Protein AF-A0A2N6D7H4-F1 (afdb_monomer)

pLDDT: mean 83.48, std 13.8, range [38.16, 96.31]

Foldseek 3Di:
DDDPDFLVCLLVVVDDDAPLNLLVVLLVVLLVVVVVVPPDDQDPQQFLDPPDDSSLSLSLLLSQLLVQLLLCLLQVHDLVVSLVLLVPASHDPVSSVQSNDPVNSVVSCVVCVRVSSNSNSNVLVVLVVCVVVVNDPVCVQVVQLVSNQVSCCVSVVCSVVRPSNSSSHDGNDHDPCVVVPVSVVSVD

Sequence (188 aa):
MEWEFSADQVNDGEYDISLTDFTKKLYSKTTELTAMSLDLGVVETNSIDDTLDPLEDYRVQFFICYYNFLLCLATGRTIRQFKSHTKKLPIDKTLKSKFMDKKYLIELEQNSRDTVMIFMAVIKSFVSYLIESGSSTSRLPQMLLMQQLNSFSSIIPSVMKNENARNMLMHIDFEKGFLSGRLGRMFR

Nearest PDB structures (foldseek):
  7zgi-assembly1_A  TM=2.740E-01  e=3.759E+00  Chlamydomonas reinhardtii
  5t5n-assembly1_A  TM=1.872E-01  e=3.582E+00  Gallus gallus
  3zh9-assembly1_B  TM=2.428E-01  e=8.941E+00  Bacillus subtilis subsp. subtilis str. 168

Radius of gyration: 16.48 Å; Cα contacts (8 Å, |Δi|>4): 176; chains: 1; bounding box: 40×35×41 Å

Mean predicted aligned error: 6.66 Å

Solvent-accessible surface area (backbone atoms only — not comparable to full-atom values): 10807 Å² total; per-residue (Å²): 113,92,65,102,65,55,34,62,41,37,66,74,62,77,41,89,62,51,66,40,56,52,46,49,56,50,45,60,54,45,49,58,64,45,65,80,68,62,89,61,87,73,71,91,50,62,74,78,48,90,87,49,55,58,67,57,39,51,48,52,54,50,43,48,55,52,52,37,48,42,47,28,63,46,41,69,48,50,71,67,57,48,41,62,52,56,72,72,45,79,56,42,69,68,59,48,50,52,71,62,38,67,67,55,49,54,53,47,52,65,59,35,45,66,57,28,46,32,50,36,26,35,52,48,53,52,51,49,53,43,49,75,73,65,50,53,80,88,51,44,57,61,52,44,42,52,49,52,49,58,22,44,30,78,79,40,72,56,37,87,79,34,62,70,50,46,70,59,54,68,73,76,64,71,47,83,58,28,66,73,37,66,56,44,59,74,77,106

Structure (mmCIF, N/CA/C/O backbone):
data_AF-A0A2N6D7H4-F1
#
_entry.id   AF-A0A2N6D7H4-F1
#
loop_
_atom_site.group_PDB
_atom_site.id
_atom_site.type_symbol
_atom_site.label_atom_id
_atom_site.label_alt_id
_atom_site.label_comp_id
_atom_site.label_asym_id
_atom_site.label_entity_id
_atom_site.label_seq_id
_atom_site.pdbx_PDB_ins_code
_atom_site.Cartn_x
_atom_site.Cartn_y
_atom_site.Cartn_z
_atom_site.occupancy
_atom_site.B_iso_or_equiv
_atom_site.auth_seq_id
_atom_site.auth_comp_id
_atom_site.auth_asym_id
_atom_site.auth_atom_id
_atom_site.pdbx_PDB_model_num
ATOM 1 N N . MET A 1 1 ? -1.628 -14.720 1.759 1.00 61.91 1 MET A N 1
ATOM 2 C CA . MET A 1 1 ? -0.475 -14.060 2.414 1.00 61.91 1 MET A CA 1
ATOM 3 C C . MET A 1 1 ? -0.705 -14.167 3.911 1.00 61.91 1 MET A C 1
ATOM 5 O O . MET A 1 1 ? -1.651 -13.555 4.381 1.00 61.91 1 MET A O 1
ATOM 9 N N . GLU A 1 2 ? 0.070 -14.979 4.632 1.00 73.19 2 GLU A N 1
ATOM 10 C CA . GLU A 1 2 ? -0.191 -15.233 6.059 1.00 73.19 2 GLU A CA 1
ATOM 11 C C . GLU A 1 2 ? 0.420 -14.136 6.934 1.00 73.19 2 GLU A C 1
ATOM 13 O O . GLU A 1 2 ? 1.572 -13.741 6.737 1.00 73.19 2 GLU A O 1
ATOM 18 N N . TRP A 1 3 ? -0.371 -13.605 7.860 1.00 86.88 3 TRP A N 1
ATOM 19 C CA . TRP A 1 3 ? 0.051 -12.641 8.871 1.00 86.88 3 TRP A CA 1
ATOM 20 C C . TRP A 1 3 ? 0.155 -13.351 10.220 1.00 86.88 3 TRP A C 1
ATOM 22 O O . TRP A 1 3 ? -0.598 -14.277 10.491 1.00 86.88 3 TRP A O 1
ATOM 32 N N . GLU A 1 4 ? 1.080 -12.906 11.069 1.00 89.69 4 GLU A N 1
ATOM 33 C CA . GLU A 1 4 ? 1.282 -13.464 12.420 1.00 89.69 4 GLU A CA 1
ATOM 34 C C . GLU A 1 4 ? 0.153 -13.085 13.395 1.00 89.69 4 GLU A C 1
ATOM 36 O O . GLU A 1 4 ? 0.136 -13.541 14.534 1.00 89.69 4 GLU A O 1
ATOM 41 N N . PHE A 1 5 ? -0.755 -12.213 12.960 1.00 90.75 5 PHE A N 1
ATOM 42 C CA . PHE A 1 5 ? -1.841 -11.648 13.743 1.00 90.75 5 PHE A CA 1
ATOM 43 C C . PHE A 1 5 ? -3.045 -11.366 12.838 1.00 90.75 5 PHE A C 1
ATOM 45 O O . PHE A 1 5 ? -2.902 -11.212 11.620 1.00 90.75 5 PHE A O 1
ATOM 52 N N . SER A 1 6 ? -4.232 -11.285 13.433 1.00 93.06 6 SER A N 1
ATOM 53 C CA . SER A 1 6 ? -5.479 -10.968 12.733 1.00 93.06 6 SER A CA 1
ATOM 54 C C . SER A 1 6 ? -5.848 -9.484 12.841 1.00 93.06 6 SER A C 1
ATOM 56 O O . SER A 1 6 ? -5.297 -8.730 13.643 1.00 93.06 6 SER A O 1
ATOM 58 N N . ALA A 1 7 ? -6.819 -9.050 12.033 1.00 92.00 7 ALA A N 1
ATOM 59 C CA . ALA A 1 7 ? -7.385 -7.707 12.147 1.00 92.00 7 ALA A CA 1
ATOM 60 C C . ALA A 1 7 ? -8.088 -7.478 13.498 1.00 92.00 7 ALA A C 1
ATOM 62 O O . ALA A 1 7 ? -8.065 -6.360 14.006 1.00 92.00 7 ALA A O 1
ATOM 63 N N . ASP A 1 8 ? -8.688 -8.522 14.077 1.00 91.50 8 ASP A N 1
ATOM 64 C CA . ASP A 1 8 ? -9.400 -8.444 15.357 1.00 91.50 8 ASP A CA 1
ATOM 65 C C . ASP A 1 8 ? -8.421 -8.200 16.507 1.00 91.50 8 ASP A C 1
ATOM 67 O O . ASP A 1 8 ? -8.617 -7.267 17.275 1.00 91.50 8 ASP A O 1
ATOM 71 N N . GLN A 1 9 ? -7.279 -8.898 16.521 1.00 91.31 9 GLN A N 1
ATOM 72 C CA . GLN A 1 9 ? -6.221 -8.668 17.513 1.00 91.31 9 GLN A CA 1
ATOM 73 C C . GLN A 1 9 ? -5.685 -7.228 17.487 1.00 91.31 9 GLN A C 1
ATOM 75 O O . GLN A 1 9 ? -5.346 -6.670 18.527 1.00 91.31 9 GLN A O 1
ATOM 80 N N . VAL A 1 10 ? -5.634 -6.594 16.309 1.00 90.81 10 VAL A N 1
ATOM 81 C CA . VAL A 1 10 ? -5.271 -5.170 16.190 1.00 90.81 10 VAL A CA 1
ATOM 82 C C . VAL A 1 10 ? -6.397 -4.263 16.693 1.00 90.81 10 VAL A C 1
ATOM 84 O O . VAL A 1 10 ? -6.134 -3.267 17.362 1.00 90.81 10 VAL A O 1
ATOM 87 N N . ASN A 1 11 ? -7.657 -4.581 16.380 1.00 87.69 11 ASN A N 1
ATOM 88 C CA . ASN A 1 11 ? -8.814 -3.788 16.809 1.00 87.69 11 ASN A CA 1
ATOM 89 C C . ASN A 1 11 ? -9.032 -3.820 18.325 1.00 87.69 11 ASN A C 1
ATOM 91 O O . ASN A 1 11 ? -9.414 -2.795 18.888 1.00 87.69 11 ASN A O 1
ATOM 95 N N . ASP A 1 12 ? -8.788 -4.968 18.952 1.00 87.44 12 ASP A N 1
ATOM 96 C CA . ASP A 1 12 ? -8.954 -5.192 20.391 1.00 87.44 12 ASP A CA 1
ATOM 97 C C . ASP A 1 12 ? -7.755 -4.668 21.201 1.00 87.44 12 ASP A C 1
ATOM 99 O O . ASP A 1 12 ? -7.773 -4.672 22.431 1.00 87.44 12 ASP A O 1
ATOM 103 N N . GLY A 1 13 ? -6.709 -4.187 20.517 1.00 84.38 13 GLY A N 1
ATOM 104 C CA . GLY A 1 13 ? -5.485 -3.682 21.136 1.00 84.38 13 GLY A CA 1
ATOM 105 C C . GLY A 1 13 ? -4.554 -4.777 21.666 1.00 84.38 13 GLY A C 1
ATOM 106 O O . GLY A 1 13 ? -3.583 -4.462 22.349 1.00 84.38 13 GLY A O 1
ATOM 107 N N . GLU A 1 14 ? -4.813 -6.051 21.349 1.00 89.31 14 GLU A N 1
ATOM 108 C CA . GLU A 1 14 ? -3.929 -7.174 21.691 1.00 89.31 14 GLU A CA 1
ATOM 109 C C . GLU A 1 14 ? -2.607 -7.123 20.913 1.00 89.31 14 GLU A C 1
ATOM 111 O O . GLU A 1 14 ? -1.574 -7.584 21.403 1.00 89.31 14 GLU A O 1
ATOM 116 N N . TYR A 1 15 ? -2.635 -6.559 19.702 1.00 88.19 15 TYR A N 1
ATOM 117 C CA . TYR A 1 15 ? -1.459 -6.361 18.864 1.00 88.19 15 TYR A CA 1
ATOM 118 C C . TYR A 1 15 ? -1.335 -4.904 18.417 1.00 88.19 15 TYR A C 1
ATOM 120 O O . TYR A 1 15 ? -2.099 -4.428 17.576 1.00 88.19 15 TYR A O 1
ATOM 128 N N . ASP A 1 16 ? -0.332 -4.205 18.949 1.00 87.12 16 ASP A N 1
ATOM 129 C CA . ASP A 1 16 ? 0.001 -2.849 18.516 1.00 87.12 16 ASP A CA 1
ATOM 130 C C . ASP A 1 16 ? 0.891 -2.890 17.266 1.00 87.12 16 ASP A C 1
ATOM 132 O O . ASP A 1 16 ? 1.977 -3.478 17.261 1.00 87.12 16 ASP A O 1
ATOM 136 N N . ILE A 1 17 ? 0.418 -2.274 16.184 1.00 91.25 17 ILE A N 1
ATOM 137 C CA . ILE A 1 17 ? 1.162 -2.151 14.935 1.00 91.25 17 ILE A CA 1
ATOM 138 C C . ILE A 1 17 ? 0.985 -0.759 14.342 1.00 91.25 17 ILE A C 1
ATOM 140 O O . ILE A 1 17 ? -0.118 -0.315 14.015 1.00 91.25 17 ILE A O 1
ATOM 144 N N . SER A 1 18 ? 2.108 -0.074 14.135 1.00 92.31 18 SER A N 1
ATOM 145 C CA . SER A 1 18 ? 2.104 1.229 13.485 1.00 92.31 18 SER A CA 1
ATOM 146 C C . SER A 1 18 ? 1.891 1.104 11.971 1.00 92.31 18 SER A C 1
ATOM 148 O O . SER A 1 18 ? 2.213 0.086 11.349 1.00 92.31 18 SER A O 1
ATOM 150 N N . LEU A 1 19 ? 1.430 2.186 11.328 1.00 93.12 19 LEU A N 1
ATOM 151 C CA . LEU A 1 19 ? 1.362 2.249 9.861 1.00 93.12 19 LEU A CA 1
ATOM 152 C C . LEU A 1 19 ? 2.731 1.985 9.210 1.00 93.12 19 LEU A C 1
ATOM 154 O O . LEU A 1 19 ? 2.804 1.376 8.142 1.00 93.12 19 LEU A O 1
ATOM 158 N N . THR A 1 20 ? 3.817 2.399 9.865 1.00 94.50 20 THR A N 1
ATOM 159 C CA . THR A 1 20 ? 5.183 2.193 9.375 1.00 94.50 20 THR A CA 1
ATOM 160 C C . THR A 1 20 ? 5.580 0.725 9.432 1.00 94.50 20 THR A C 1
ATOM 162 O O . THR A 1 20 ? 6.098 0.205 8.446 1.00 94.50 20 THR A O 1
ATOM 165 N N . ASP A 1 21 ? 5.289 0.032 10.531 1.00 94.00 21 ASP A N 1
ATOM 166 C CA . ASP A 1 21 ? 5.609 -1.393 10.668 1.00 94.00 21 ASP A CA 1
ATOM 167 C C . ASP A 1 21 ? 4.766 -2.245 9.724 1.00 94.00 21 ASP A C 1
ATOM 169 O O . ASP A 1 21 ? 5.292 -3.143 9.066 1.00 94.00 21 ASP A O 1
ATOM 173 N N . PHE A 1 22 ? 3.483 -1.904 9.569 1.00 94.81 22 PHE A N 1
ATOM 174 C CA . PHE A 1 22 ? 2.629 -2.504 8.549 1.00 94.81 22 PHE A CA 1
ATOM 175 C C . PHE A 1 22 ? 3.217 -2.315 7.144 1.00 94.81 22 PHE A C 1
ATOM 177 O O . PHE A 1 22 ? 3.337 -3.280 6.393 1.00 94.81 22 PHE A O 1
ATOM 184 N N . THR A 1 23 ? 3.638 -1.093 6.801 1.00 95.44 23 THR A N 1
ATOM 185 C CA . THR A 1 23 ? 4.217 -0.762 5.487 1.00 95.44 23 THR A CA 1
ATOM 186 C C . THR A 1 23 ? 5.507 -1.547 5.226 1.00 95.44 23 THR A C 1
ATOM 188 O O . THR A 1 23 ? 5.668 -2.105 4.142 1.00 95.44 23 THR A O 1
ATOM 191 N N . LYS A 1 24 ? 6.387 -1.680 6.228 1.00 94.62 24 LYS A N 1
ATOM 192 C CA . LYS A 1 24 ? 7.609 -2.501 6.147 1.00 94.62 24 LYS A CA 1
ATOM 193 C C . LYS A 1 24 ? 7.310 -3.985 5.964 1.00 94.62 24 LYS A C 1
ATOM 195 O O . LYS A 1 24 ? 7.862 -4.610 5.058 1.00 94.62 24 LYS A O 1
ATOM 200 N N . LYS A 1 25 ? 6.419 -4.549 6.791 1.00 93.62 25 LYS A N 1
ATOM 201 C CA . LYS A 1 25 ? 5.999 -5.958 6.678 1.00 93.62 25 LYS A CA 1
ATOM 202 C C . LYS A 1 25 ? 5.366 -6.229 5.312 1.00 93.62 25 LYS A C 1
ATOM 204 O O . LYS A 1 25 ? 5.646 -7.256 4.697 1.00 93.62 25 LYS A O 1
ATOM 209 N N . LEU A 1 26 ? 4.557 -5.298 4.810 1.00 94.50 26 LEU A N 1
ATOM 210 C CA . LEU A 1 26 ? 3.950 -5.394 3.488 1.00 94.50 26 LEU A CA 1
ATOM 211 C C . LEU A 1 26 ? 5.008 -5.376 2.377 1.00 94.50 26 LEU A C 1
ATOM 213 O O . LEU A 1 26 ? 4.932 -6.211 1.477 1.00 94.50 26 LEU A O 1
ATOM 217 N N . TYR A 1 27 ? 6.002 -4.483 2.460 1.00 93.88 27 TYR A N 1
ATOM 218 C CA . TYR A 1 27 ? 7.089 -4.419 1.482 1.00 93.88 27 TYR A CA 1
ATOM 219 C C . TYR A 1 27 ? 7.872 -5.730 1.419 1.00 93.88 27 TYR A C 1
ATOM 221 O O . TYR A 1 27 ? 7.995 -6.315 0.343 1.00 93.88 27 TYR A O 1
ATOM 229 N N . SER A 1 28 ? 8.297 -6.248 2.576 1.00 90.12 28 SER A N 1
ATOM 230 C CA . SER A 1 28 ? 9.004 -7.534 2.679 1.00 90.12 28 SER A CA 1
ATOM 231 C C . SER A 1 28 ? 8.238 -8.682 2.020 1.00 90.12 28 SER A C 1
ATOM 233 O O . SER A 1 28 ? 8.824 -9.541 1.376 1.00 90.12 28 SER A O 1
ATOM 235 N N . LYS A 1 29 ? 6.909 -8.702 2.146 1.00 85.31 29 LYS A N 1
ATOM 236 C CA . LYS A 1 29 ? 6.080 -9.734 1.511 1.00 85.31 29 LYS A CA 1
ATOM 237 C C . LYS A 1 29 ? 5.927 -9.508 0.003 1.00 85.31 29 LYS A C 1
ATOM 239 O O . LYS A 1 29 ? 5.798 -10.460 -0.761 1.00 85.31 29 LYS A O 1
ATOM 244 N N . THR A 1 30 ? 5.930 -8.258 -0.465 1.00 87.00 30 THR A N 1
ATOM 245 C CA . THR A 1 30 ? 5.894 -7.968 -1.910 1.00 87.00 30 THR A CA 1
ATOM 246 C C . THR A 1 30 ? 7.204 -8.267 -2.625 1.00 87.00 30 THR A C 1
ATOM 248 O O . THR A 1 30 ? 7.171 -8.671 -3.790 1.00 87.00 30 THR A O 1
ATOM 251 N N . THR A 1 31 ? 8.347 -8.110 -1.958 1.00 84.81 31 THR A N 1
ATOM 252 C CA . THR A 1 31 ? 9.647 -8.471 -2.535 1.00 84.81 31 THR A CA 1
ATOM 253 C C . THR A 1 31 ? 9.744 -9.981 -2.759 1.00 84.81 31 THR A C 1
ATOM 255 O O . THR A 1 31 ? 10.209 -10.402 -3.813 1.00 84.81 31 THR A O 1
ATOM 258 N N . GLU A 1 32 ? 9.189 -10.801 -1.861 1.00 80.06 32 GLU A N 1
ATOM 259 C CA . GLU A 1 32 ? 9.062 -12.257 -2.051 1.00 80.06 32 GLU A CA 1
ATOM 260 C C . GLU A 1 32 ? 8.193 -12.620 -3.270 1.00 80.06 32 GLU A C 1
ATOM 262 O O . GLU A 1 32 ? 8.593 -13.429 -4.108 1.00 80.06 32 GLU A O 1
ATOM 267 N N . LEU A 1 33 ? 7.029 -11.975 -3.428 1.00 74.06 33 LEU A N 1
ATOM 268 C CA . LEU A 1 33 ? 6.117 -12.217 -4.560 1.00 74.06 33 LEU A CA 1
ATOM 269 C C . LEU A 1 33 ? 6.729 -11.837 -5.916 1.00 74.06 33 LEU A C 1
ATOM 271 O O . LEU A 1 33 ? 6.446 -12.457 -6.944 1.00 74.06 33 LEU A O 1
ATOM 275 N N . THR A 1 34 ? 7.548 -10.790 -5.929 1.00 75.88 34 THR A N 1
ATOM 276 C CA . THR A 1 34 ? 8.206 -10.301 -7.145 1.00 75.88 34 THR A CA 1
ATOM 277 C C . THR A 1 34 ? 9.492 -11.061 -7.450 1.00 75.88 34 THR A C 1
ATOM 2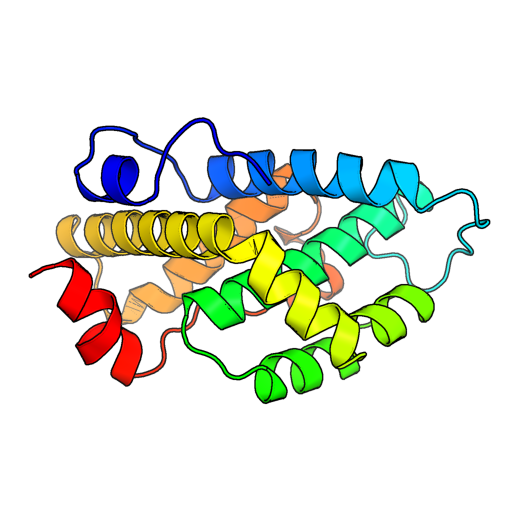79 O O . THR A 1 34 ? 9.796 -11.243 -8.626 1.00 75.88 34 THR A O 1
ATOM 282 N N . ALA A 1 3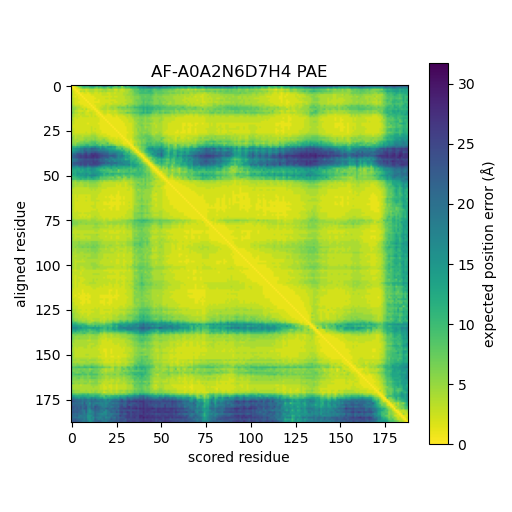5 ? 10.190 -11.597 -6.442 1.00 67.69 35 ALA A N 1
ATOM 283 C CA . ALA A 1 35 ? 11.388 -12.419 -6.624 1.00 67.69 35 ALA A CA 1
ATOM 284 C C . ALA A 1 35 ? 11.134 -13.668 -7.486 1.00 67.69 35 ALA A C 1
ATOM 286 O O . ALA A 1 35 ? 11.983 -14.027 -8.291 1.00 67.69 35 ALA A O 1
ATOM 287 N N . MET A 1 36 ? 9.949 -14.280 -7.386 1.00 56.31 36 MET A N 1
ATOM 288 C CA . MET A 1 36 ? 9.559 -15.427 -8.224 1.00 56.31 36 MET A CA 1
ATOM 289 C C . MET A 1 36 ? 9.140 -15.045 -9.654 1.00 56.31 36 MET A C 1
ATOM 291 O O . MET A 1 36 ? 8.978 -15.916 -10.502 1.00 56.31 36 MET A O 1
ATOM 295 N N . SER A 1 37 ? 8.909 -13.756 -9.921 1.00 55.25 37 SER A N 1
ATOM 296 C CA . SER A 1 37 ? 8.336 -13.265 -11.184 1.00 55.25 37 SER A CA 1
ATOM 297 C C . SER A 1 37 ? 9.375 -12.649 -12.133 1.00 55.25 37 SER A C 1
ATOM 299 O O . SER A 1 37 ? 9.027 -12.282 -13.255 1.00 55.25 37 SER A O 1
ATOM 301 N N . LEU A 1 38 ? 10.622 -12.484 -11.682 1.00 58.62 38 LEU A N 1
ATOM 302 C CA . LEU A 1 38 ? 11.655 -11.669 -12.328 1.00 58.62 38 LEU A CA 1
ATOM 303 C C . LEU A 1 38 ? 12.801 -12.527 -12.894 1.00 58.62 38 LEU A C 1
ATOM 305 O O . LEU A 1 38 ? 13.956 -12.334 -12.547 1.00 58.62 38 LEU A O 1
ATOM 309 N N . ASP A 1 39 ? 12.467 -13.437 -13.815 1.00 50.56 39 ASP A N 1
ATOM 310 C CA . ASP A 1 39 ? 13.420 -14.019 -14.788 1.00 50.56 39 ASP A CA 1
ATOM 311 C C . ASP A 1 39 ? 13.464 -13.211 -16.107 1.00 50.56 39 ASP A C 1
ATOM 313 O O . ASP A 1 39 ? 14.156 -13.556 -17.065 1.00 50.56 39 ASP A O 1
ATOM 317 N N . LEU A 1 40 ? 12.698 -12.119 -16.186 1.00 51.50 40 LEU A N 1
ATOM 318 C CA . LEU A 1 40 ? 12.572 -11.273 -17.369 1.00 51.50 40 LEU A CA 1
ATOM 319 C C . LEU A 1 40 ? 13.396 -10.003 -17.163 1.00 51.50 40 LEU A C 1
ATOM 321 O O . LEU A 1 40 ? 13.113 -9.232 -16.250 1.00 51.50 40 LEU A O 1
ATOM 325 N N . GLY A 1 41 ? 14.410 -9.802 -18.011 1.00 54.59 41 GLY A N 1
ATOM 326 C CA . GLY A 1 41 ? 15.309 -8.648 -17.970 1.00 54.59 41 GLY A C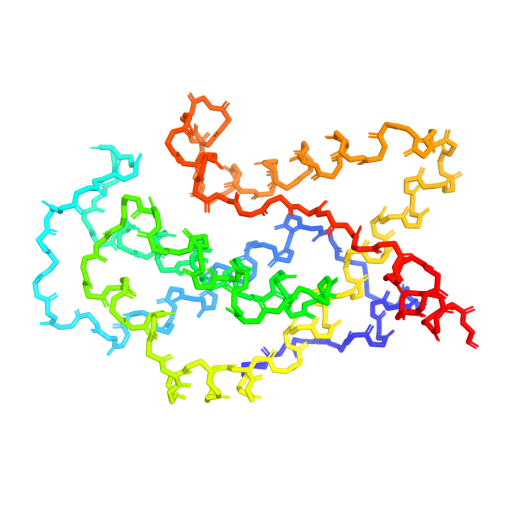A 1
ATOM 327 C C . GLY A 1 41 ? 14.550 -7.333 -17.800 1.00 54.59 41 GLY A C 1
ATOM 328 O O . GLY A 1 41 ? 13.830 -6.898 -18.701 1.00 54.59 41 GLY A O 1
ATOM 329 N N . VAL A 1 42 ? 14.700 -6.724 -16.624 1.00 60.41 42 VAL A N 1
ATOM 330 C CA . VAL A 1 42 ? 14.099 -5.432 -16.302 1.00 60.41 42 VAL A CA 1
ATOM 331 C C . VAL A 1 42 ? 14.834 -4.373 -17.110 1.00 60.41 42 VAL A C 1
ATOM 333 O O . VAL A 1 42 ? 16.034 -4.171 -16.944 1.00 60.41 42 VAL A O 1
ATOM 336 N N . VAL A 1 43 ? 14.121 -3.724 -18.026 1.00 58.66 43 VAL A N 1
ATOM 337 C CA . VAL A 1 43 ? 14.648 -2.584 -18.776 1.00 58.66 43 VAL A CA 1
ATOM 338 C C . VAL A 1 43 ? 14.366 -1.331 -17.956 1.00 58.66 43 VAL A C 1
ATOM 340 O O . VAL A 1 43 ? 13.214 -1.108 -17.583 1.00 58.66 43 VAL A O 1
ATOM 343 N N . GLU A 1 44 ? 15.388 -0.508 -17.706 1.00 58.47 44 GLU A N 1
ATOM 344 C CA . GLU A 1 44 ? 15.237 0.819 -17.097 1.00 58.47 44 GLU A CA 1
ATOM 345 C C . GLU A 1 44 ? 14.272 1.667 -17.933 1.00 58.47 44 GLU A C 1
ATOM 347 O O . GLU A 1 44 ? 14.634 2.283 -18.937 1.00 58.47 44 GLU A O 1
ATOM 352 N N . THR A 1 45 ? 13.001 1.684 -17.545 1.00 57.78 45 THR A N 1
ATOM 353 C CA . THR A 1 45 ? 12.024 2.612 -18.100 1.00 57.78 45 THR A CA 1
ATOM 354 C C . THR A 1 45 ? 11.254 3.252 -16.955 1.00 57.78 45 THR A C 1
ATOM 356 O O . THR A 1 45 ? 10.403 2.623 -16.336 1.00 57.78 45 THR A O 1
ATOM 359 N N . ASN A 1 46 ? 11.526 4.541 -16.726 1.00 65.62 46 ASN A N 1
ATOM 360 C CA . ASN A 1 46 ? 10.927 5.379 -15.679 1.00 65.62 46 ASN A CA 1
ATOM 361 C C . ASN A 1 46 ? 11.359 4.991 -14.255 1.00 65.62 46 ASN A C 1
ATOM 363 O O . ASN A 1 46 ? 10.565 4.441 -13.499 1.00 65.62 46 ASN A O 1
ATOM 367 N N . SER A 1 47 ? 12.609 5.311 -13.911 1.00 71.62 47 SER A N 1
ATOM 368 C CA . SER A 1 47 ? 13.139 5.157 -12.554 1.00 71.62 47 SER A CA 1
ATOM 369 C C . SER A 1 47 ? 12.392 6.054 -11.559 1.00 71.62 47 SER A C 1
ATOM 371 O O . SER A 1 47 ? 12.147 7.234 -11.840 1.00 71.62 47 SER A O 1
ATOM 373 N N . ILE A 1 48 ? 12.010 5.504 -10.402 1.00 75.56 48 ILE A N 1
ATOM 374 C CA . ILE A 1 48 ? 11.538 6.292 -9.258 1.00 75.56 48 ILE A CA 1
ATOM 375 C C . ILE A 1 48 ? 12.729 7.011 -8.634 1.00 75.56 48 ILE A C 1
ATOM 377 O O . ILE A 1 48 ? 12.616 8.186 -8.284 1.00 75.56 48 ILE A O 1
ATOM 381 N N . ASP A 1 49 ? 13.845 6.307 -8.474 1.00 72.81 49 ASP A N 1
ATOM 382 C CA . ASP A 1 49 ? 15.061 6.803 -7.844 1.00 72.81 49 ASP A CA 1
ATOM 383 C C . ASP A 1 49 ? 16.280 6.264 -8.596 1.00 72.81 49 ASP A C 1
ATOM 385 O O . ASP A 1 49 ? 16.580 5.076 -8.541 1.00 72.81 49 ASP A O 1
ATOM 389 N N . ASP A 1 50 ? 16.999 7.155 -9.282 1.00 72.06 50 ASP A N 1
ATOM 390 C CA . ASP A 1 50 ? 18.177 6.821 -10.097 1.00 72.06 50 ASP A CA 1
ATOM 391 C C . ASP A 1 50 ? 19.338 6.214 -9.285 1.00 72.06 50 ASP A C 1
ATOM 393 O O . ASP A 1 50 ? 20.338 5.785 -9.858 1.00 72.06 50 ASP A O 1
ATOM 397 N N . THR A 1 51 ? 19.240 6.196 -7.950 1.00 74.75 51 THR A N 1
ATOM 398 C CA . THR A 1 51 ? 20.211 5.530 -7.071 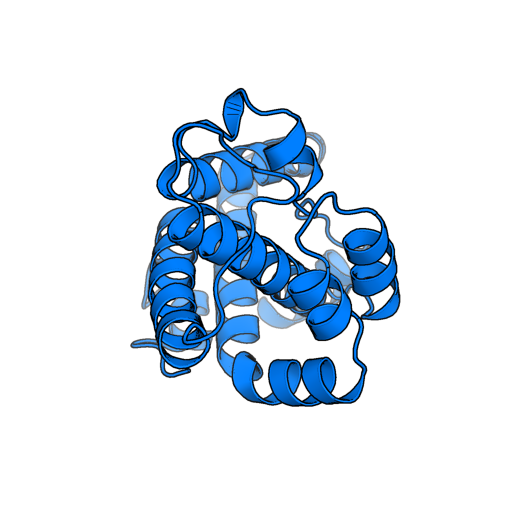1.00 74.75 51 THR A CA 1
ATOM 399 C C . THR A 1 51 ? 19.875 4.068 -6.780 1.00 74.75 51 THR A C 1
ATOM 401 O O . THR A 1 51 ? 20.738 3.347 -6.274 1.00 74.75 51 THR A O 1
ATOM 404 N N . LEU A 1 52 ? 18.652 3.623 -7.083 1.00 76.19 52 LEU A N 1
ATOM 405 C CA . LEU A 1 52 ? 18.242 2.227 -6.957 1.00 76.19 52 LEU A CA 1
ATOM 406 C C . LEU A 1 52 ? 18.693 1.436 -8.182 1.00 76.19 52 LEU A C 1
ATOM 408 O O . LEU A 1 52 ? 18.666 1.931 -9.307 1.00 76.19 52 LEU A O 1
ATOM 412 N N . ASP A 1 53 ? 19.077 0.178 -7.972 1.00 81.06 53 ASP A N 1
ATOM 413 C CA . ASP A 1 53 ? 19.261 -0.724 -9.101 1.00 81.06 53 ASP A CA 1
ATOM 414 C C . ASP A 1 53 ? 17.905 -1.017 -9.783 1.00 81.06 53 ASP A C 1
ATOM 416 O O . ASP A 1 53 ? 16.853 -0.942 -9.136 1.00 81.06 53 ASP A O 1
ATOM 420 N N . PRO A 1 54 ? 17.892 -1.379 -11.079 1.00 81.12 54 PRO A N 1
ATOM 421 C CA . PRO A 1 54 ? 16.646 -1.544 -11.831 1.00 81.12 54 PRO A CA 1
ATOM 422 C C . PRO A 1 54 ? 15.684 -2.584 -11.243 1.00 81.12 54 PRO A C 1
ATOM 424 O O . PRO A 1 54 ? 14.467 -2.468 -11.403 1.00 81.12 54 PRO A O 1
ATOM 427 N N . LEU A 1 55 ? 16.209 -3.616 -10.574 1.00 83.00 55 LEU A N 1
ATOM 428 C CA . LEU A 1 55 ? 15.391 -4.658 -9.961 1.00 83.00 55 LEU A CA 1
ATOM 429 C C . LEU A 1 55 ? 14.689 -4.121 -8.713 1.00 83.00 55 LEU A C 1
ATOM 431 O O . LEU A 1 55 ? 13.495 -4.367 -8.523 1.00 83.00 55 LEU A O 1
ATOM 435 N N . GLU A 1 56 ? 15.416 -3.393 -7.871 1.00 85.31 56 GLU A N 1
ATOM 436 C CA . GLU A 1 56 ? 14.851 -2.763 -6.684 1.00 85.31 56 GLU A CA 1
ATOM 437 C C . GLU A 1 56 ? 13.848 -1.666 -7.058 1.00 85.31 56 GLU A C 1
ATOM 439 O O . GLU A 1 56 ? 12.753 -1.629 -6.496 1.00 85.31 56 GLU A O 1
ATOM 444 N N . ASP A 1 57 ? 14.129 -0.859 -8.082 1.00 86.00 57 ASP A N 1
ATOM 445 C CA . ASP A 1 57 ? 13.170 0.126 -8.594 1.00 86.00 57 ASP A CA 1
ATOM 446 C C . ASP A 1 57 ? 11.866 -0.543 -9.070 1.00 86.00 57 ASP A C 1
ATOM 448 O O . ASP A 1 57 ? 10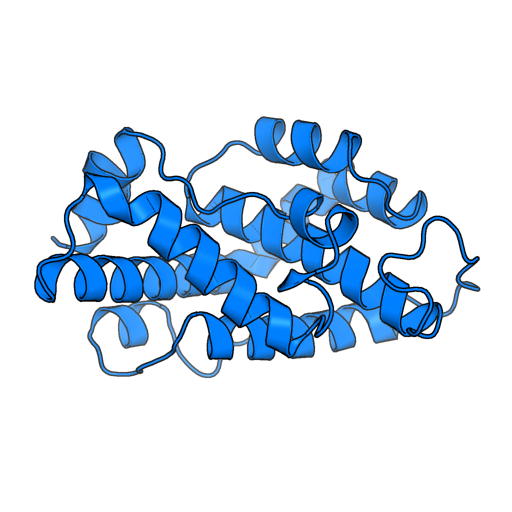.765 -0.139 -8.681 1.00 86.00 57 ASP A O 1
ATOM 452 N N . TYR A 1 58 ? 11.960 -1.656 -9.808 1.00 87.12 58 TYR A N 1
ATOM 453 C CA . TYR A 1 58 ? 10.789 -2.441 -10.214 1.00 87.12 58 TYR A CA 1
ATOM 454 C C . TYR A 1 58 ? 9.986 -2.966 -9.013 1.00 87.12 58 TYR A C 1
ATOM 456 O O . TYR A 1 58 ? 8.749 -2.914 -9.011 1.00 87.12 58 TYR A O 1
ATOM 464 N N . ARG A 1 59 ? 10.663 -3.465 -7.971 1.00 88.62 59 ARG A N 1
ATOM 465 C CA . ARG A 1 59 ? 10.017 -3.937 -6.731 1.00 88.62 59 ARG A CA 1
ATOM 466 C C . ARG A 1 59 ? 9.287 -2.812 -6.019 1.00 88.62 59 ARG A C 1
ATOM 468 O O . ARG A 1 59 ? 8.143 -3.002 -5.600 1.00 88.62 59 ARG A O 1
ATOM 475 N N . VAL A 1 60 ? 9.900 -1.636 -5.938 1.00 90.94 60 VAL A N 1
ATOM 476 C CA . VAL A 1 60 ? 9.292 -0.439 -5.354 1.00 90.94 60 VAL A CA 1
ATOM 477 C C . VAL A 1 60 ? 8.070 0.001 -6.166 1.00 90.94 60 VAL A C 1
ATOM 479 O O . VAL A 1 60 ? 7.008 0.253 -5.590 1.00 90.94 60 VAL A O 1
ATOM 482 N N . GLN A 1 61 ? 8.153 0.029 -7.499 1.00 90.75 61 GLN A N 1
ATOM 483 C CA . GLN A 1 61 ? 7.012 0.341 -8.367 1.00 90.75 61 GLN A CA 1
ATOM 484 C C . GLN A 1 61 ? 5.852 -0.650 -8.181 1.00 90.75 61 GLN A C 1
ATOM 486 O O . GLN A 1 61 ? 4.689 -0.239 -8.064 1.00 90.75 61 GLN A O 1
ATOM 491 N N . PHE A 1 62 ? 6.151 -1.953 -8.125 1.00 92.50 62 PHE A N 1
ATOM 492 C CA . PHE A 1 62 ? 5.159 -2.993 -7.845 1.00 92.50 62 PHE A CA 1
ATOM 493 C C . PHE A 1 62 ? 4.521 -2.779 -6.472 1.00 92.50 62 PHE A C 1
ATOM 495 O O . PHE A 1 62 ? 3.293 -2.807 -6.352 1.00 92.50 62 PHE A O 1
ATOM 502 N N . PHE A 1 63 ? 5.342 -2.528 -5.451 1.00 94.31 63 PHE A N 1
ATOM 503 C CA . PHE A 1 63 ? 4.892 -2.277 -4.089 1.00 94.31 63 PHE A CA 1
ATOM 504 C C . PHE A 1 63 ? 3.951 -1.076 -4.014 1.00 94.31 63 PHE A C 1
ATOM 506 O O . PHE A 1 63 ? 2.876 -1.198 -3.433 1.00 94.31 63 PHE A O 1
ATOM 513 N N . ILE A 1 64 ? 4.284 0.051 -4.650 1.00 94.56 64 ILE A N 1
AT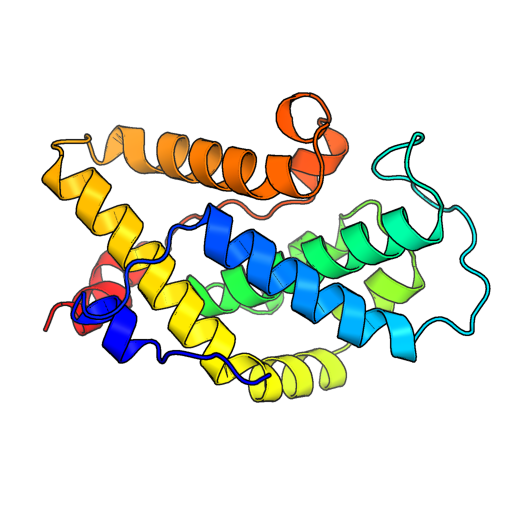OM 514 C CA . ILE A 1 64 ? 3.409 1.232 -4.687 1.00 94.56 64 ILE A CA 1
ATOM 515 C C . ILE A 1 64 ? 2.055 0.886 -5.321 1.00 94.56 64 ILE A C 1
ATOM 517 O O . ILE A 1 64 ? 1.005 1.244 -4.782 1.00 94.56 64 ILE A O 1
ATOM 521 N N . CYS A 1 65 ? 2.050 0.161 -6.443 1.00 95.00 65 CYS A N 1
ATOM 522 C CA . CYS A 1 65 ? 0.808 -0.257 -7.097 1.00 95.00 65 CYS A CA 1
ATOM 523 C C . CYS A 1 65 ? -0.030 -1.176 -6.203 1.00 95.00 65 CYS A C 1
ATOM 525 O O . CYS A 1 65 ? -1.245 -0.995 -6.093 1.00 95.00 65 CYS A O 1
ATOM 527 N N . TYR A 1 66 ? 0.617 -2.134 -5.539 1.00 95.56 66 TYR A N 1
ATOM 528 C CA . TYR A 1 66 ? -0.037 -3.052 -4.617 1.00 95.56 66 TYR A CA 1
ATOM 529 C C . TYR A 1 66 ? -0.590 -2.329 -3.385 1.00 95.56 66 TYR A C 1
ATOM 531 O O . TYR A 1 66 ? -1.762 -2.493 -3.054 1.00 95.56 66 TYR A O 1
ATOM 539 N N . TYR A 1 67 ? 0.201 -1.459 -2.757 1.00 96.31 67 TYR A N 1
ATOM 540 C CA . TYR A 1 67 ? -0.225 -0.633 -1.630 1.00 96.31 67 TYR A CA 1
ATOM 541 C C . TYR A 1 67 ? -1.440 0.223 -1.994 1.00 96.31 67 TYR A C 1
ATOM 543 O O . TYR A 1 67 ? -2.437 0.219 -1.276 1.00 96.31 67 TYR A O 1
ATOM 551 N N . ASN A 1 68 ? -1.402 0.916 -3.136 1.00 96.25 68 ASN A N 1
ATOM 552 C CA . ASN A 1 68 ? -2.516 1.743 -3.609 1.00 96.25 68 ASN A CA 1
ATOM 553 C C . ASN A 1 68 ? -3.791 0.922 -3.842 1.00 96.25 68 ASN A C 1
ATOM 555 O O . ASN A 1 68 ? -4.895 1.400 -3.567 1.00 96.25 68 ASN A O 1
ATOM 559 N N . PHE A 1 69 ? -3.649 -0.309 -4.338 1.00 96.25 69 PHE A N 1
ATOM 560 C CA . PHE A 1 69 ? -4.769 -1.228 -4.512 1.00 96.25 69 PHE A CA 1
ATOM 561 C C . PHE A 1 69 ? -5.383 -1.620 -3.164 1.00 96.25 69 PHE A C 1
ATOM 563 O O . PHE A 1 69 ? -6.589 -1.455 -2.971 1.00 96.25 69 PHE A O 1
ATOM 570 N N . LEU A 1 70 ? -4.556 -2.049 -2.206 1.00 95.62 70 LEU A N 1
ATOM 571 C CA . LEU A 1 70 ? -5.005 -2.383 -0.852 1.00 95.62 70 LEU A CA 1
ATOM 572 C C . LEU A 1 70 ? -5.645 -1.184 -0.155 1.00 95.62 70 LEU A C 1
ATOM 574 O O . LEU A 1 70 ? -6.690 -1.332 0.472 1.00 95.62 70 LEU A O 1
ATOM 578 N N . LEU A 1 71 ? -5.065 0.008 -0.310 1.00 94.50 71 LEU A N 1
ATOM 579 C CA . LEU A 1 71 ? -5.614 1.243 0.234 1.00 94.50 71 LEU A CA 1
ATOM 580 C C . LEU A 1 71 ? -6.997 1.533 -0.344 1.00 94.50 71 LEU A C 1
ATOM 582 O O . LEU A 1 71 ? -7.896 1.923 0.400 1.00 94.50 71 LEU A O 1
ATOM 586 N N . CYS A 1 72 ? -7.194 1.331 -1.650 1.00 93.06 72 CYS A N 1
ATOM 587 C CA . CYS A 1 72 ? -8.509 1.500 -2.262 1.00 93.06 72 CYS A CA 1
ATOM 588 C C . CYS A 1 72 ? -9.543 0.568 -1.634 1.00 93.06 72 CYS A C 1
ATOM 590 O O . CYS A 1 72 ? -10.611 1.031 -1.236 1.00 93.06 72 CYS A O 1
ATOM 592 N N . LEU A 1 73 ? -9.208 -0.714 -1.485 1.00 91.69 73 LEU A N 1
ATOM 593 C CA . LEU A 1 73 ? -10.100 -1.694 -0.865 1.00 91.69 73 LEU A CA 1
ATOM 594 C C . LEU A 1 73 ? -10.394 -1.345 0.603 1.00 91.69 73 LEU A C 1
ATOM 596 O O . LEU A 1 73 ? -11.560 -1.339 1.013 1.00 91.69 73 LEU A O 1
ATOM 600 N N . ALA A 1 74 ? -9.358 -0.980 1.361 1.00 91.12 74 ALA A N 1
ATOM 601 C CA . ALA A 1 74 ? -9.451 -0.644 2.778 1.00 91.12 74 ALA A CA 1
ATOM 602 C C . ALA A 1 74 ? -10.284 0.623 3.028 1.00 91.12 74 ALA A C 1
ATOM 604 O O . ALA A 1 74 ? -11.108 0.651 3.935 1.00 91.12 74 ALA A O 1
ATOM 605 N N . THR A 1 75 ? -10.129 1.658 2.199 1.00 87.06 75 THR A N 1
ATOM 606 C CA . THR A 1 75 ? -10.841 2.946 2.347 1.00 87.06 75 THR A CA 1
ATOM 607 C C . THR A 1 75 ? -12.206 2.984 1.658 1.00 87.06 75 THR A C 1
ATOM 609 O O . THR A 1 75 ? -12.925 3.978 1.763 1.00 87.06 75 THR A O 1
ATOM 612 N N . GLY A 1 76 ? -12.596 1.904 0.972 1.00 83.06 76 GLY A N 1
ATOM 613 C CA . GLY A 1 76 ? -13.875 1.800 0.266 1.00 83.06 76 GLY A CA 1
ATOM 614 C C . GLY A 1 76 ? -13.906 2.468 -1.111 1.00 83.06 76 GLY A C 1
ATOM 615 O O . GLY A 1 76 ? -14.984 2.600 -1.686 1.00 83.06 76 GLY A O 1
ATOM 616 N N . ARG A 1 77 ? -12.750 2.857 -1.664 1.00 85.06 77 ARG A N 1
ATOM 617 C CA . ARG A 1 77 ? -12.646 3.358 -3.041 1.00 85.06 77 ARG A CA 1
ATOM 618 C C . ARG A 1 77 ? -12.906 2.232 -4.038 1.00 85.06 77 ARG A C 1
ATOM 620 O O . ARG A 1 77 ? -12.594 1.063 -3.823 1.00 85.06 77 ARG A O 1
ATOM 627 N N . THR A 1 78 ? -13.442 2.602 -5.189 1.00 87.56 78 THR A N 1
ATOM 628 C CA . THR A 1 78 ? -13.741 1.681 -6.285 1.00 87.56 78 THR A CA 1
ATOM 629 C C . THR A 1 78 ? -12.482 1.248 -7.042 1.00 87.56 78 THR A C 1
ATOM 631 O O . THR A 1 78 ? -11.547 2.026 -7.244 1.00 87.56 78 THR A O 1
ATOM 634 N N . ILE A 1 79 ? -12.515 0.041 -7.618 1.00 90.56 79 ILE A N 1
ATOM 635 C CA . ILE A 1 79 ? -11.488 -0.438 -8.566 1.00 90.56 79 ILE A CA 1
ATOM 636 C C . ILE A 1 79 ? -11.327 0.532 -9.752 1.00 90.56 79 ILE A C 1
ATOM 638 O O . ILE A 1 79 ? -10.239 0.686 -10.304 1.00 90.56 79 ILE A O 1
ATOM 642 N N . ARG A 1 80 ? -12.399 1.232 -10.148 1.00 91.50 80 ARG A N 1
ATOM 643 C CA . ARG A 1 80 ? -12.343 2.252 -11.204 1.00 91.50 80 ARG A CA 1
ATOM 644 C C . ARG A 1 80 ? -11.451 3.432 -10.811 1.00 91.50 80 ARG A C 1
ATOM 646 O O . ARG A 1 80 ? -10.676 3.888 -11.651 1.00 91.50 80 ARG A O 1
ATOM 653 N N . GLN A 1 81 ? -11.547 3.916 -9.570 1.00 90.94 81 GLN A N 1
ATOM 654 C CA . GLN A 1 81 ? -10.672 4.976 -9.053 1.00 90.94 81 GLN A CA 1
ATOM 655 C C . GLN A 1 81 ? -9.215 4.506 -9.023 1.00 90.94 81 GLN A C 1
ATOM 657 O O . GLN A 1 81 ? -8.358 5.223 -9.536 1.00 90.94 81 GLN A O 1
ATOM 662 N N . PHE A 1 82 ? -8.958 3.283 -8.542 1.00 94.94 82 PHE A N 1
ATOM 663 C CA . PHE A 1 82 ? -7.626 2.673 -8.592 1.00 94.94 82 PHE A CA 1
ATOM 664 C C . PHE A 1 82 ? -7.059 2.664 -10.019 1.00 94.94 82 PHE A C 1
ATOM 666 O O . PHE A 1 82 ? -6.021 3.262 -10.278 1.00 94.94 82 PHE A O 1
ATOM 673 N N . LYS A 1 83 ? -7.780 2.084 -10.990 1.00 95.75 83 LYS A N 1
ATOM 674 C CA . LYS A 1 83 ? -7.325 2.028 -12.393 1.00 95.75 83 LYS A CA 1
ATOM 675 C C . LYS A 1 83 ? -7.100 3.413 -13.002 1.00 95.75 83 LYS A C 1
ATOM 677 O O . LYS A 1 83 ? -6.165 3.605 -13.776 1.00 95.75 83 LYS A O 1
ATOM 682 N N . SER A 1 84 ? -7.949 4.385 -12.669 1.00 95.12 84 SER A N 1
ATOM 683 C CA . SER A 1 84 ? -7.797 5.771 -13.126 1.00 95.12 84 SER A CA 1
ATOM 684 C C . SER A 1 84 ? -6.519 6.423 -12.592 1.00 95.12 84 SER A C 1
ATOM 686 O O . SER A 1 84 ? -5.904 7.213 -13.310 1.00 95.12 84 SER A O 1
ATOM 688 N N . HIS A 1 85 ? -6.126 6.108 -11.355 1.00 94.56 85 HIS A N 1
ATOM 689 C CA . HIS A 1 85 ? -4.853 6.535 -10.771 1.00 94.56 85 HIS A CA 1
ATOM 690 C C . HIS A 1 85 ? -3.680 5.821 -11.448 1.00 94.56 85 HIS A C 1
ATOM 692 O O . HIS A 1 85 ? -2.844 6.471 -12.070 1.00 94.56 85 HIS A O 1
ATOM 698 N N . THR A 1 86 ? -3.691 4.484 -11.457 1.00 94.44 86 THR A N 1
ATOM 699 C CA . THR A 1 86 ? -2.626 3.632 -12.016 1.00 94.44 86 THR A CA 1
ATOM 700 C C . THR A 1 86 ? -2.314 3.946 -13.480 1.00 94.44 86 THR A C 1
ATOM 702 O O . THR A 1 86 ? -1.153 3.959 -13.886 1.00 94.44 86 THR A O 1
ATOM 705 N N . LYS A 1 87 ? -3.329 4.285 -14.287 1.00 93.94 87 LYS A N 1
ATOM 706 C CA . LYS A 1 87 ? -3.145 4.676 -15.696 1.00 93.94 87 LYS A CA 1
ATOM 707 C C . LYS A 1 87 ? -2.193 5.869 -15.867 1.00 93.94 87 LYS A C 1
ATOM 709 O O . LYS A 1 87 ? -1.478 5.926 -16.869 1.00 93.94 87 LYS A O 1
ATOM 714 N N . LYS A 1 88 ? -2.196 6.811 -14.918 1.00 92.56 88 LYS A N 1
ATOM 715 C CA . LYS A 1 88 ? -1.408 8.054 -14.959 1.00 92.56 88 LYS A CA 1
ATOM 716 C C . LYS A 1 88 ? 0.005 7.888 -14.403 1.00 92.56 88 LYS A C 1
ATOM 718 O O . LYS A 1 88 ? 0.819 8.781 -14.597 1.00 92.56 88 LYS A O 1
ATOM 723 N N . LEU A 1 89 ? 0.295 6.773 -13.732 1.00 90.62 89 LEU A N 1
ATOM 724 C CA . LEU A 1 89 ? 1.575 6.580 -13.061 1.00 90.62 89 LEU A CA 1
ATOM 725 C C . LEU A 1 89 ? 2.728 6.435 -14.064 1.00 90.62 89 LEU A C 1
ATOM 727 O O . LEU A 1 89 ? 2.576 5.707 -15.053 1.00 90.62 89 LEU A O 1
ATOM 731 N N . PRO A 1 90 ? 3.883 7.070 -13.821 1.00 88.25 90 PRO A N 1
ATOM 732 C CA . PRO A 1 90 ? 5.092 6.883 -14.617 1.00 88.25 90 PRO A CA 1
ATOM 733 C C . PRO A 1 90 ? 5.815 5.588 -14.203 1.00 88.25 90 PRO A C 1
ATOM 735 O O . PRO A 1 90 ? 6.940 5.628 -13.738 1.00 88.25 90 PRO A O 1
ATOM 738 N N . ILE A 1 91 ? 5.140 4.443 -14.334 1.00 88.62 91 ILE A N 1
ATOM 739 C CA . IL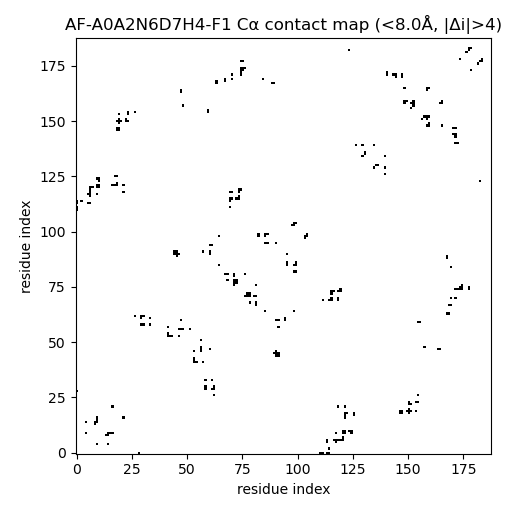E A 1 91 ? 5.676 3.109 -14.010 1.00 88.62 91 ILE A CA 1
ATOM 740 C C . ILE A 1 91 ? 5.935 2.287 -15.270 1.00 88.62 91 ILE A C 1
ATOM 742 O O . ILE A 1 91 ? 5.373 2.573 -16.339 1.00 88.62 91 ILE A O 1
ATOM 746 N N . ASP A 1 92 ? 6.708 1.220 -15.101 1.00 88.62 92 ASP A N 1
ATOM 747 C CA . ASP A 1 92 ? 6.967 0.191 -16.093 1.00 88.62 92 ASP A CA 1
ATOM 748 C C . ASP A 1 92 ? 5.675 -0.298 -16.773 1.00 88.62 92 ASP A C 1
ATOM 750 O O . ASP A 1 92 ? 4.600 -0.451 -16.173 1.00 88.62 92 ASP A O 1
ATOM 754 N N . LYS A 1 93 ? 5.776 -0.543 -18.081 1.00 88.06 93 LYS A N 1
ATOM 755 C CA . LYS A 1 93 ? 4.626 -0.902 -18.922 1.00 88.06 93 LYS A CA 1
ATOM 756 C C . LYS A 1 93 ? 4.048 -2.263 -18.548 1.00 88.06 93 LYS A C 1
ATOM 758 O O . LYS A 1 93 ? 2.828 -2.433 -18.636 1.00 88.06 93 LYS A O 1
ATOM 763 N N . THR A 1 94 ? 4.883 -3.217 -18.138 1.00 87.44 94 THR A N 1
ATOM 764 C CA . THR A 1 94 ? 4.433 -4.559 -17.745 1.00 87.44 94 THR A CA 1
ATOM 765 C C . THR A 1 94 ? 3.652 -4.494 -16.437 1.00 87.44 94 THR A C 1
ATOM 767 O O . THR A 1 94 ? 2.540 -5.022 -16.372 1.00 87.44 94 THR A O 1
ATOM 770 N N . LEU A 1 95 ? 4.150 -3.738 -15.449 1.00 89.88 95 LEU A N 1
ATOM 771 C CA . LEU A 1 95 ? 3.444 -3.467 -14.194 1.00 89.88 95 LEU A CA 1
ATOM 772 C C . LEU A 1 95 ? 2.118 -2.764 -14.444 1.00 89.88 95 LEU A C 1
ATOM 774 O O . LEU A 1 95 ? 1.074 -3.200 -13.953 1.00 89.88 95 LEU A O 1
ATOM 778 N N . LYS A 1 96 ? 2.137 -1.710 -15.265 1.00 92.19 96 LYS A N 1
ATOM 779 C CA . LYS A 1 96 ? 0.922 -0.982 -15.628 1.00 92.19 96 LYS A CA 1
ATOM 780 C C . LYS A 1 96 ? -0.106 -1.904 -16.271 1.00 92.19 96 LYS A C 1
ATOM 782 O O . LYS A 1 96 ? -1.271 -1.848 -15.898 1.00 92.19 96 LYS A O 1
ATOM 787 N N . SER A 1 97 ? 0.303 -2.765 -17.202 1.00 92.31 97 SER A N 1
ATOM 788 C CA . SER A 1 97 ? -0.605 -3.719 -17.846 1.00 92.31 97 SER A CA 1
ATOM 789 C C . SER A 1 97 ? -1.187 -4.712 -16.834 1.00 92.31 97 SER A C 1
ATOM 791 O O . SER A 1 97 ? -2.407 -4.870 -16.761 1.00 92.31 97 SER A O 1
ATOM 793 N N . LYS A 1 98 ? -0.339 -5.279 -15.966 1.00 92.31 98 LYS A N 1
ATOM 794 C CA . LYS A 1 98 ? -0.726 -6.216 -14.899 1.00 92.31 98 LYS A CA 1
ATOM 795 C C . LYS A 1 98 ? -1.779 -5.617 -13.961 1.00 92.31 98 LYS A C 1
ATOM 797 O O . LYS A 1 98 ? -2.851 -6.188 -13.800 1.00 92.31 98 LYS A O 1
ATOM 802 N N . PHE A 1 99 ? -1.541 -4.422 -13.419 1.00 94.38 99 PHE A N 1
ATOM 803 C CA . PHE A 1 99 ? -2.487 -3.743 -12.518 1.00 94.38 99 PHE A CA 1
ATOM 804 C C . PHE A 1 99 ? -3.685 -3.087 -13.229 1.00 94.38 99 PHE A C 1
ATOM 806 O O . PHE A 1 99 ? -4.602 -2.591 -12.572 1.00 94.38 99 PHE A O 1
ATOM 813 N N . MET A 1 100 ? -3.727 -3.097 -14.562 1.00 95.75 100 MET A N 1
ATOM 814 C CA . MET A 1 100 ? -4.905 -2.707 -15.342 1.00 95.75 100 MET A CA 1
ATOM 815 C C . MET A 1 100 ? -5.755 -3.910 -15.767 1.00 95.75 100 MET A C 1
ATOM 817 O O . MET A 1 100 ? -6.929 -3.717 -16.116 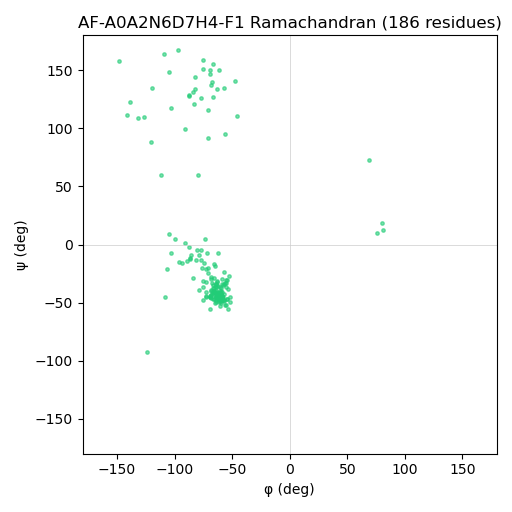1.00 95.75 100 MET A O 1
ATOM 821 N N . ASP A 1 101 ? -5.230 -5.134 -15.684 1.00 95.50 101 ASP A N 1
ATOM 822 C CA . ASP A 1 101 ? -5.967 -6.357 -15.994 1.00 95.50 101 ASP A CA 1
ATOM 823 C C . ASP A 1 101 ? -7.083 -6.628 -14.972 1.00 95.50 101 ASP A C 1
ATOM 825 O O . ASP A 1 101 ? -6.956 -6.381 -13.777 1.00 95.50 101 ASP A O 1
ATOM 829 N N . LYS A 1 102 ? -8.252 -7.080 -15.436 1.00 94.31 102 LYS A N 1
ATOM 830 C CA . LYS A 1 102 ? -9.400 -7.313 -14.542 1.00 94.31 102 LYS A CA 1
ATOM 831 C C . LYS A 1 102 ? -9.273 -8.631 -13.780 1.00 94.31 102 LYS A C 1
ATOM 833 O O . LYS A 1 102 ? -9.668 -8.669 -12.620 1.00 94.31 102 LYS A O 1
ATOM 838 N N . LYS A 1 103 ? -8.784 -9.692 -14.426 1.00 94.81 103 LYS A N 1
ATOM 839 C CA . LYS A 1 103 ? -8.703 -11.024 -13.811 1.00 94.81 103 LYS A CA 1
ATOM 840 C C . LYS A 1 103 ? -7.666 -11.018 -12.697 1.00 94.81 103 LYS A C 1
ATOM 842 O O . LYS A 1 103 ? -7.988 -11.424 -11.587 1.00 94.81 103 LYS A O 1
ATOM 847 N N . TYR A 1 104 ? -6.503 -10.436 -12.974 1.00 94.06 104 TYR A N 1
ATOM 848 C CA . TYR A 1 104 ? -5.438 -10.242 -12.002 1.00 94.06 104 TYR A CA 1
ATOM 849 C C . TYR A 1 104 ? -5.927 -9.494 -10.761 1.00 94.06 104 TYR A C 1
ATOM 851 O O . TYR A 1 104 ? -5.682 -9.940 -9.650 1.00 94.06 104 TYR A O 1
ATOM 859 N N . LEU A 1 105 ? -6.669 -8.390 -10.918 1.00 94.75 105 LEU A N 1
ATOM 860 C CA . LEU A 1 105 ? -7.166 -7.645 -9.755 1.00 94.75 105 LEU A CA 1
ATOM 861 C C . LEU A 1 105 ? -8.209 -8.411 -8.933 1.00 94.75 105 LEU A C 1
ATOM 863 O O . LEU A 1 105 ? -8.240 -8.237 -7.722 1.00 94.75 105 LEU A O 1
ATOM 867 N N . ILE A 1 106 ? -9.049 -9.241 -9.561 1.00 93.94 106 ILE A N 1
ATOM 868 C CA . ILE A 1 106 ? -10.016 -10.083 -8.836 1.00 93.94 106 ILE A CA 1
ATOM 869 C C . ILE A 1 106 ? -9.279 -11.134 -8.002 1.00 93.94 106 ILE A C 1
ATOM 871 O O . ILE A 1 106 ? -9.587 -11.318 -6.829 1.00 93.94 106 ILE A O 1
ATOM 875 N N . GLU A 1 107 ? -8.300 -11.805 -8.603 1.00 93.62 107 GLU A N 1
ATOM 876 C CA . GLU A 1 107 ? -7.468 -12.788 -7.910 1.00 93.62 107 GLU A CA 1
ATOM 877 C C . GLU A 1 107 ? -6.675 -12.133 -6.772 1.00 93.62 107 GLU A C 1
ATOM 879 O O . GLU A 1 107 ? -6.641 -12.638 -5.652 1.00 93.62 107 GLU A O 1
ATOM 88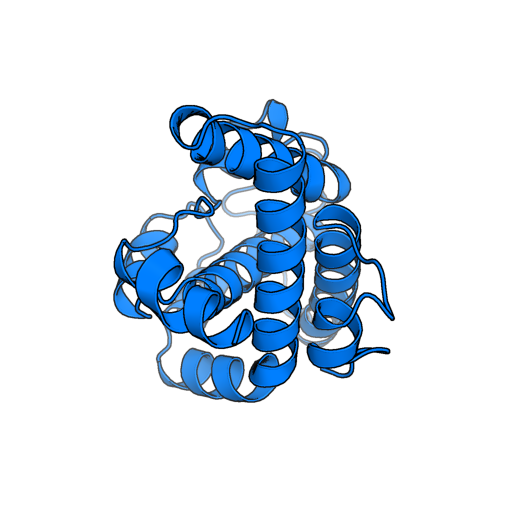4 N N . LEU A 1 108 ? -6.100 -10.959 -7.033 1.00 92.75 108 LEU A N 1
ATOM 885 C CA . LEU A 1 108 ? -5.375 -10.180 -6.040 1.00 92.75 108 LEU A CA 1
ATOM 886 C C . LEU A 1 108 ? -6.279 -9.767 -4.872 1.00 92.75 108 LEU A C 1
ATOM 888 O O . LEU A 1 108 ? -5.884 -9.912 -3.724 1.00 92.75 108 LEU A O 1
ATOM 892 N N . GLU A 1 109 ? -7.500 -9.297 -5.137 1.00 93.25 109 GLU A N 1
ATOM 893 C CA . GLU A 1 109 ? -8.478 -8.957 -4.094 1.00 93.25 109 GLU A CA 1
ATOM 894 C C . GLU A 1 109 ? -8.796 -10.161 -3.198 1.00 93.25 109 GLU A C 1
ATOM 896 O O . GLU A 1 109 ? -8.809 -10.032 -1.973 1.00 93.25 109 GLU A O 1
ATOM 901 N N . GLN A 1 110 ? -9.002 -11.338 -3.794 1.00 92.38 110 GLN A N 1
ATOM 902 C CA . GLN A 1 110 ? -9.266 -12.574 -3.054 1.00 92.38 110 GLN A CA 1
ATOM 903 C C . GLN A 1 110 ? -8.065 -12.982 -2.193 1.00 92.38 110 GLN A C 1
ATOM 905 O O . GLN A 1 110 ? -8.222 -13.245 -1.001 1.00 92.38 110 GLN A O 1
ATOM 910 N N . ASN A 1 111 ? -6.864 -12.967 -2.771 1.00 91.31 111 ASN A N 1
ATOM 911 C CA . ASN A 1 111 ? -5.627 -13.381 -2.103 1.00 91.31 111 ASN A CA 1
ATOM 912 C C . ASN A 1 111 ? -5.152 -12.397 -1.023 1.00 91.31 111 ASN A C 1
ATOM 914 O O . ASN A 1 111 ? -4.370 -12.769 -0.141 1.00 91.31 111 ASN A O 1
ATOM 918 N N . SER A 1 112 ? -5.613 -11.148 -1.089 1.00 92.38 112 SER A N 1
ATOM 919 C CA . SER A 1 112 ? -5.233 -10.072 -0.174 1.00 92.38 112 SER A CA 1
ATOM 920 C C . SER A 1 112 ? -6.316 -9.723 0.848 1.00 92.38 112 SER A C 1
ATOM 922 O O . SER A 1 112 ? -6.153 -8.736 1.565 1.00 92.38 112 SER A O 1
ATOM 924 N N . ARG A 1 113 ? -7.401 -10.501 0.954 1.00 92.44 113 ARG A N 1
ATOM 925 C CA . ARG A 1 113 ? -8.534 -10.200 1.847 1.00 92.44 113 ARG A CA 1
ATOM 926 C C . ARG A 1 113 ? -8.106 -9.935 3.293 1.00 92.44 113 ARG A C 1
ATOM 928 O O . ARG A 1 113 ? -8.474 -8.902 3.849 1.00 92.44 113 ARG A O 1
ATOM 935 N N . ASP A 1 114 ? -7.291 -10.812 3.871 1.00 93.00 114 ASP A N 1
ATOM 936 C CA . ASP A 1 114 ? -6.826 -10.667 5.258 1.00 93.00 114 ASP A CA 1
ATOM 937 C C . ASP A 1 114 ? -5.909 -9.451 5.416 1.00 93.00 114 ASP A C 1
ATOM 939 O O . ASP A 1 114 ? -6.062 -8.664 6.349 1.00 93.00 114 ASP A O 1
ATOM 943 N N . THR A 1 115 ? -5.025 -9.221 4.441 1.00 94.88 115 THR A N 1
ATOM 944 C CA . THR A 1 115 ? -4.171 -8.029 4.389 1.00 94.88 115 THR A CA 1
ATOM 945 C C . THR A 1 115 ? -4.991 -6.740 4.360 1.00 94.88 115 THR A C 1
ATOM 947 O O . THR A 1 115 ? -4.633 -5.775 5.031 1.00 94.88 115 THR A O 1
ATOM 950 N N . VAL A 1 116 ? -6.095 -6.706 3.606 1.00 94.50 116 VAL A N 1
ATOM 951 C CA . VAL A 1 116 ? -7.003 -5.549 3.563 1.00 94.50 116 VAL A CA 1
ATOM 952 C C . VAL A 1 116 ? -7.657 -5.328 4.924 1.00 94.50 116 VAL A C 1
ATOM 954 O O . VAL A 1 116 ? -7.688 -4.193 5.392 1.00 94.50 116 VAL A O 1
ATOM 957 N N . MET A 1 117 ? -8.138 -6.387 5.579 1.00 93.62 117 MET A N 1
ATOM 958 C CA . MET A 1 117 ? -8.758 -6.287 6.906 1.00 93.62 117 MET A CA 1
ATOM 959 C C . MET A 1 117 ? -7.769 -5.777 7.959 1.00 93.62 117 MET A C 1
ATOM 961 O O . MET A 1 117 ? -8.106 -4.890 8.742 1.00 93.62 117 MET A O 1
ATOM 965 N N . ILE A 1 118 ? -6.533 -6.276 7.937 1.00 95.12 118 ILE A N 1
ATOM 966 C CA . ILE A 1 118 ? -5.460 -5.792 8.810 1.00 95.12 118 ILE A CA 1
ATOM 967 C C . ILE A 1 118 ? -5.164 -4.326 8.514 1.00 95.12 118 ILE A C 1
ATOM 969 O O . ILE A 1 118 ? -5.120 -3.517 9.435 1.00 95.12 118 ILE A O 1
ATOM 973 N N . PHE A 1 119 ? -5.027 -3.948 7.241 1.00 95.19 119 PHE A N 1
ATOM 974 C CA . PHE A 1 119 ? -4.749 -2.561 6.882 1.00 95.19 119 PHE A CA 1
ATOM 975 C C . PHE A 1 119 ? -5.860 -1.615 7.359 1.00 95.19 119 PHE A C 1
ATOM 977 O O . PHE A 1 119 ? -5.582 -0.534 7.877 1.00 95.19 119 PHE A O 1
ATOM 984 N N . MET A 1 120 ? -7.122 -2.039 7.250 1.00 92.88 120 MET A N 1
ATOM 985 C CA . MET A 1 120 ? -8.258 -1.310 7.814 1.00 92.88 120 MET A CA 1
ATOM 986 C C . MET A 1 120 ? -8.131 -1.133 9.331 1.00 92.88 120 MET A C 1
ATOM 988 O O . MET A 1 120 ? -8.344 -0.021 9.813 1.00 92.88 120 MET A O 1
ATOM 992 N N . ALA A 1 121 ? -7.761 -2.185 10.068 1.00 93.00 121 ALA A N 1
ATOM 993 C CA . ALA A 1 121 ? -7.556 -2.121 11.516 1.00 93.00 121 ALA A CA 1
ATOM 994 C C . ALA A 1 121 ? -6.404 -1.172 11.896 1.00 93.00 121 ALA A C 1
ATOM 996 O O . ALA A 1 121 ? -6.575 -0.328 12.774 1.00 93.00 121 ALA A O 1
ATOM 997 N N . VAL A 1 122 ? -5.277 -1.213 11.172 1.00 93.62 122 VAL A N 1
ATOM 998 C CA . VAL A 1 122 ? -4.139 -0.293 11.380 1.00 93.62 122 VAL A CA 1
ATOM 999 C C . VAL A 1 122 ? -4.548 1.162 11.147 1.00 93.62 122 VAL A C 1
ATOM 1001 O O . VAL A 1 122 ? -4.269 2.029 11.974 1.00 93.62 122 VAL A O 1
ATOM 1004 N N . ILE A 1 123 ? -5.242 1.449 10.039 1.00 91.69 123 ILE A N 1
ATOM 1005 C CA . ILE A 1 123 ? -5.725 2.807 9.746 1.00 91.69 123 ILE A CA 1
ATOM 1006 C C . ILE A 1 123 ? -6.714 3.267 10.823 1.00 91.69 123 ILE A C 1
ATOM 1008 O O . ILE A 1 123 ? -6.646 4.416 11.257 1.00 91.69 123 ILE A O 1
ATOM 1012 N N . LYS A 1 124 ? -7.623 2.389 11.262 1.00 87.75 124 LYS A N 1
ATOM 1013 C CA . LYS A 1 124 ? -8.594 2.689 12.319 1.00 87.75 124 LYS A CA 1
ATOM 1014 C C . LYS A 1 124 ? -7.890 3.033 13.629 1.00 87.75 124 LYS A C 1
ATOM 1016 O O . LYS A 1 124 ? -8.159 4.104 14.159 1.00 87.75 124 LYS A O 1
ATOM 1021 N N . SER A 1 125 ? -6.983 2.178 14.101 1.00 88.38 125 SER A N 1
ATOM 1022 C CA . SER A 1 125 ? -6.207 2.404 15.327 1.00 88.38 125 SER A CA 1
ATOM 1023 C C . SER A 1 125 ? -5.466 3.744 15.274 1.00 88.38 125 SER A C 1
ATOM 1025 O O . SER A 1 125 ? -5.599 4.578 16.171 1.00 88.38 125 SER A O 1
ATOM 1027 N N . PHE A 1 126 ? -4.801 4.031 14.150 1.00 87.75 126 PHE A N 1
ATOM 1028 C CA . PHE A 1 126 ? -4.110 5.303 13.952 1.00 87.75 126 PHE A CA 1
ATOM 1029 C C . PHE A 1 126 ? -5.056 6.514 13.996 1.00 87.75 126 PHE A C 1
ATOM 1031 O O . PHE A 1 126 ? -4.772 7.504 14.669 1.00 87.75 126 PHE A O 1
ATOM 1038 N N . VAL A 1 127 ? -6.191 6.457 13.295 1.00 85.94 127 VAL A N 1
ATOM 1039 C CA . VAL A 1 127 ? -7.173 7.554 13.285 1.00 85.94 127 VAL A CA 1
ATOM 1040 C C . VAL A 1 127 ? -7.803 7.751 14.664 1.00 85.94 127 VAL A C 1
ATOM 1042 O O . VAL A 1 127 ? -7.952 8.897 15.084 1.00 85.94 127 VAL A O 1
ATOM 1045 N N . SER A 1 128 ? -8.135 6.670 15.376 1.00 84.06 128 SER A N 1
ATOM 1046 C CA . SER A 1 128 ? -8.617 6.721 16.762 1.00 84.06 128 SER A CA 1
ATOM 1047 C C . SER A 1 128 ? -7.634 7.452 17.658 1.00 84.06 128 SER A C 1
ATOM 1049 O O . SER A 1 128 ? -8.010 8.436 18.287 1.00 84.06 128 SER A O 1
ATOM 1051 N N . TYR A 1 129 ? -6.363 7.050 17.628 1.00 85.19 129 TYR A N 1
ATOM 1052 C CA . TYR A 1 129 ? -5.307 7.685 18.408 1.00 85.19 129 TYR A CA 1
ATOM 1053 C C . TYR A 1 129 ? -5.185 9.189 18.112 1.00 85.19 129 TYR A C 1
ATOM 1055 O O . TYR A 1 129 ? -5.055 10.012 19.022 1.00 85.19 129 TYR A O 1
ATOM 1063 N N . LEU A 1 130 ? -5.271 9.588 16.838 1.00 82.75 130 LEU A N 1
ATOM 1064 C CA . LEU A 1 130 ? -5.244 11.004 16.464 1.00 82.75 130 LEU A CA 1
ATOM 1065 C C . LEU A 1 130 ? -6.440 11.780 17.030 1.00 82.75 130 LEU A C 1
ATOM 1067 O O . LEU A 1 130 ? -6.273 12.907 17.498 1.00 82.75 130 LEU A O 1
ATOM 1071 N N . ILE A 1 131 ? -7.636 11.196 17.002 1.00 81.56 131 ILE A N 1
ATOM 1072 C CA . ILE A 1 131 ? -8.845 11.832 17.539 1.00 81.56 131 ILE A CA 1
ATOM 1073 C C . ILE A 1 131 ? -8.774 11.919 19.071 1.00 81.56 131 ILE A C 1
ATOM 1075 O O . ILE A 1 131 ? -9.038 12.982 19.630 1.00 81.56 131 ILE A O 1
ATOM 1079 N N . GLU A 1 132 ? -8.370 10.841 19.745 1.00 83.25 132 GLU A N 1
ATOM 1080 C CA . GLU A 1 132 ? -8.237 10.765 21.208 1.00 83.25 132 GLU A CA 1
ATOM 1081 C C . GLU A 1 132 ? -7.164 11.713 21.753 1.00 83.25 132 GLU A C 1
ATOM 1083 O O . GLU A 1 132 ? -7.349 12.321 22.805 1.00 83.25 132 GLU A O 1
ATOM 1088 N N . SER A 1 133 ? -6.080 11.927 21.003 1.00 82.81 133 SER A N 1
ATOM 1089 C CA . SER A 1 133 ? -5.043 12.919 21.333 1.00 82.81 133 SER A CA 1
ATOM 1090 C C . SER A 1 133 ? -5.475 14.376 21.101 1.00 82.81 133 SER A C 1
ATOM 1092 O O . SER A 1 133 ? -4.674 15.297 21.271 1.00 82.81 133 SER A O 1
ATOM 1094 N N . GLY A 1 134 ? -6.738 14.618 20.733 1.00 73.50 134 GLY A N 1
ATOM 1095 C CA . GLY A 1 134 ? -7.296 15.958 20.556 1.00 73.50 134 GLY A CA 1
ATOM 1096 C C . GLY A 1 134 ? -6.939 16.606 19.219 1.00 73.50 134 GLY A C 1
ATOM 1097 O O . GLY A 1 134 ? -7.046 17.829 19.077 1.00 73.50 134 GLY A O 1
ATOM 1098 N N . SER A 1 135 ? -6.518 15.823 18.218 1.00 75.88 135 SER A N 1
ATOM 1099 C CA . SER A 1 135 ? -6.268 16.365 16.883 1.00 75.88 135 SER A CA 1
ATOM 1100 C C . SER A 1 135 ? -7.577 16.830 16.251 1.00 75.88 135 SER A C 1
ATOM 1102 O O . SER A 1 135 ? -8.543 16.078 16.129 1.00 75.88 135 SER A O 1
ATOM 1104 N N . SER A 1 136 ? -7.601 18.084 15.795 1.00 69.06 136 SER A N 1
ATOM 1105 C CA . SER A 1 136 ? -8.738 18.609 15.038 1.00 69.06 136 SER A CA 1
ATOM 1106 C C . SER A 1 136 ? -9.002 17.750 13.799 1.00 69.06 136 SER A C 1
ATOM 1108 O O . SER A 1 136 ? -8.086 17.484 13.015 1.00 69.06 136 SER A O 1
ATOM 1110 N N . THR A 1 137 ? -10.269 17.418 13.549 1.00 68.00 137 THR A N 1
ATOM 1111 C CA . THR A 1 137 ? -10.710 16.713 12.333 1.00 68.00 137 THR A CA 1
ATOM 1112 C C . THR A 1 137 ? -10.322 17.455 11.050 1.00 68.00 137 THR A C 1
ATOM 1114 O O . THR A 1 137 ? -10.133 16.826 10.012 1.00 68.00 137 THR A O 1
ATOM 1117 N N . SER A 1 138 ? -10.113 18.777 11.119 1.00 73.25 138 SER A N 1
ATOM 1118 C CA . SER A 1 138 ? -9.613 19.585 9.998 1.00 73.25 138 SER A CA 1
ATOM 1119 C C . SER A 1 138 ? -8.137 19.346 9.655 1.00 73.25 138 SER A C 1
ATOM 1121 O O . SER A 1 138 ? -7.737 19.584 8.519 1.00 73.25 138 SER A O 1
ATOM 1123 N N . ARG A 1 139 ? -7.322 18.870 10.608 1.00 78.00 139 ARG A N 1
ATOM 1124 C CA . ARG A 1 139 ? -5.889 18.565 10.414 1.00 78.00 139 ARG A CA 1
ATOM 1125 C C . ARG A 1 139 ? -5.636 17.102 10.054 1.00 78.00 139 ARG A C 1
ATOM 1127 O O . ARG A 1 139 ? -4.564 16.778 9.548 1.00 78.00 139 ARG A O 1
ATOM 1134 N N . LEU A 1 140 ? -6.629 16.240 10.270 1.00 79.81 140 LEU A N 1
ATOM 1135 C CA . LEU A 1 140 ? -6.540 14.798 10.053 1.00 79.81 140 LEU A CA 1
ATOM 1136 C C . LEU A 1 140 ? -6.018 14.409 8.652 1.00 79.81 140 LEU A C 1
ATOM 1138 O O . LEU A 1 140 ? -5.113 13.578 8.598 1.00 79.81 140 LEU A O 1
ATOM 1142 N N . PRO A 1 141 ? -6.470 15.017 7.531 1.00 82.81 141 PRO A N 1
ATOM 1143 C CA . PRO A 1 141 ? -5.962 14.652 6.203 1.00 82.81 141 PRO A CA 1
ATOM 1144 C C . PRO A 1 141 ? -4.457 14.899 6.046 1.00 82.81 141 PRO A C 1
ATOM 1146 O O . PRO A 1 141 ? -3.731 14.065 5.512 1.00 82.81 141 PRO A O 1
ATOM 1149 N N . GLN A 1 142 ? -3.966 16.029 6.561 1.00 85.19 142 GLN A N 1
ATOM 1150 C CA . GLN A 1 142 ? -2.545 16.362 6.497 1.00 85.19 142 GLN A CA 1
ATOM 1151 C C . GLN A 1 142 ? -1.711 15.418 7.371 1.00 85.19 142 GLN A C 1
ATOM 1153 O O . GLN A 1 142 ? -0.631 15.001 6.962 1.00 85.19 142 GLN A O 1
ATOM 1158 N N . MET A 1 143 ? -2.210 15.054 8.555 1.00 86.50 143 MET A N 1
ATOM 1159 C CA . MET A 1 143 ? -1.524 14.118 9.452 1.00 86.50 143 MET A CA 1
ATOM 1160 C C . MET A 1 143 ? -1.462 12.705 8.866 1.00 86.50 143 MET A C 1
ATOM 1162 O O . MET A 1 143 ? -0.416 12.066 8.945 1.00 86.50 143 MET A O 1
ATOM 1166 N N . LEU A 1 144 ? -2.540 12.244 8.223 1.00 88.44 144 LEU A N 1
ATOM 1167 C CA . LEU A 1 144 ? -2.572 10.969 7.501 1.00 88.44 144 LEU A CA 1
ATOM 1168 C C . LEU A 1 144 ? -1.560 10.944 6.359 1.00 88.44 144 LEU A C 1
ATOM 1170 O O . LEU A 1 144 ? -0.801 9.985 6.246 1.00 88.44 144 LEU A O 1
ATOM 1174 N N . LEU A 1 145 ? -1.507 12.011 5.557 1.00 90.00 145 LEU A N 1
ATOM 1175 C CA . LEU A 1 145 ? -0.526 12.135 4.484 1.00 90.00 145 LEU A CA 1
ATOM 1176 C C . LEU A 1 145 ? 0.905 12.107 5.031 1.00 90.00 145 LEU A C 1
ATOM 1178 O O . LEU A 1 145 ? 1.735 11.352 4.537 1.00 90.00 145 LEU A O 1
ATOM 1182 N N . MET A 1 146 ? 1.196 12.891 6.071 1.00 91.00 146 MET A N 1
ATOM 1183 C CA . MET A 1 146 ? 2.528 12.914 6.681 1.00 91.00 146 MET A CA 1
ATOM 1184 C C . MET A 1 146 ? 2.922 11.548 7.238 1.00 91.00 146 MET A C 1
ATOM 1186 O O . MET A 1 146 ? 4.048 11.109 7.020 1.00 91.00 146 MET A O 1
ATOM 1190 N N . GLN A 1 147 ? 2.001 10.851 7.906 1.00 91.50 147 GLN A N 1
ATOM 1191 C CA . GLN A 1 147 ? 2.279 9.517 8.425 1.00 91.50 147 GLN A CA 1
ATOM 1192 C C . GLN A 1 147 ? 2.494 8.508 7.298 1.00 91.50 147 GLN A C 1
ATOM 1194 O O . GLN A 1 147 ? 3.438 7.729 7.365 1.00 91.50 147 GLN A O 1
ATOM 1199 N N . GLN A 1 148 ? 1.680 8.552 6.243 1.00 93.88 148 GLN A N 1
ATOM 1200 C CA . GLN A 1 148 ? 1.866 7.717 5.060 1.00 93.88 148 GLN A CA 1
ATOM 1201 C C . GLN A 1 148 ? 3.249 7.948 4.439 1.00 93.88 148 GLN A C 1
ATOM 1203 O O . GLN A 1 148 ? 3.972 6.989 4.180 1.00 93.88 148 GLN A O 1
ATOM 1208 N N . LEU A 1 149 ? 3.659 9.206 4.255 1.00 93.69 149 LEU A N 1
ATOM 1209 C CA . LEU A 1 149 ? 4.979 9.538 3.715 1.00 93.69 149 LEU A CA 1
ATOM 1210 C C . LEU A 1 149 ? 6.120 9.085 4.639 1.00 93.69 149 LEU A C 1
ATOM 1212 O O . LEU A 1 149 ? 7.112 8.548 4.153 1.00 93.69 149 LEU A O 1
ATOM 1216 N N . ASN A 1 150 ? 5.966 9.224 5.959 1.00 93.12 150 ASN A N 1
ATOM 1217 C CA . ASN A 1 150 ? 6.925 8.707 6.940 1.00 93.12 150 ASN A CA 1
ATOM 1218 C C . ASN A 1 150 ? 7.022 7.176 6.906 1.00 93.12 150 ASN A C 1
ATOM 1220 O O . ASN A 1 150 ? 8.097 6.616 7.092 1.00 93.12 150 ASN A O 1
ATOM 1224 N N . SER A 1 151 ? 5.915 6.479 6.662 1.00 94.19 151 SER A N 1
ATOM 1225 C CA . SER A 1 151 ? 5.936 5.029 6.490 1.00 94.19 151 SER A CA 1
ATOM 1226 C C . SER A 1 151 ? 6.660 4.640 5.198 1.00 94.19 151 SER A C 1
ATOM 1228 O O . SER A 1 151 ? 7.514 3.754 5.220 1.00 94.19 151 SER A O 1
ATOM 1230 N N . PHE A 1 152 ? 6.400 5.345 4.093 1.00 93.69 152 PHE A N 1
ATOM 1231 C CA . PHE A 1 152 ? 7.081 5.116 2.814 1.00 93.69 152 PHE A CA 1
ATOM 1232 C C . PHE A 1 152 ? 8.562 5.495 2.830 1.00 93.69 152 PHE A C 1
ATOM 1234 O O . PHE A 1 152 ? 9.331 4.871 2.107 1.00 93.69 152 PHE A O 1
ATOM 1241 N N . SER A 1 153 ? 8.996 6.444 3.665 1.00 92.31 153 SER A N 1
ATOM 1242 C CA . SER A 1 153 ? 10.416 6.819 3.760 1.00 92.31 153 SER A CA 1
ATOM 1243 C C . SER A 1 153 ? 11.299 5.692 4.297 1.00 92.31 153 SER A C 1
ATOM 1245 O O . SER A 1 153 ? 12.505 5.692 4.070 1.00 92.31 153 SER A O 1
ATOM 1247 N N . SER A 1 154 ? 10.700 4.694 4.954 1.00 89.00 154 SER A N 1
ATOM 1248 C CA . SER A 1 154 ? 11.407 3.478 5.359 1.00 89.00 154 SER A CA 1
ATOM 1249 C C . SER A 1 154 ? 11.705 2.508 4.211 1.00 89.00 154 SER A C 1
ATOM 1251 O O . SER A 1 154 ? 12.533 1.620 4.388 1.00 89.00 154 SER A O 1
ATOM 1253 N N . ILE A 1 155 ? 11.045 2.681 3.060 1.00 89.31 155 ILE A N 1
ATOM 1254 C CA . ILE A 1 155 ? 11.217 1.873 1.842 1.00 89.31 155 ILE A CA 1
ATOM 1255 C C . ILE A 1 155 ? 11.934 2.687 0.763 1.00 89.31 155 ILE A C 1
ATOM 1257 O O . ILE A 1 155 ? 12.871 2.214 0.136 1.00 89.31 155 ILE A O 1
ATOM 1261 N N . ILE A 1 156 ? 11.508 3.937 0.581 1.00 86.25 156 ILE A N 1
ATOM 1262 C CA . ILE A 1 156 ? 12.034 4.892 -0.391 1.00 86.25 156 ILE A CA 1
ATOM 1263 C C . ILE A 1 156 ? 12.531 6.107 0.402 1.00 86.25 156 ILE A C 1
ATOM 1265 O O . ILE A 1 156 ? 11.763 7.050 0.622 1.00 86.25 156 ILE A O 1
ATOM 1269 N N . PRO A 1 157 ? 13.796 6.130 0.860 1.00 83.50 157 PRO A N 1
ATOM 1270 C CA . PRO A 1 157 ? 14.315 7.214 1.701 1.00 83.50 157 PRO A CA 1
ATOM 1271 C C . PRO A 1 157 ? 14.139 8.607 1.085 1.00 83.50 157 PRO A C 1
ATOM 1273 O O . PRO A 1 157 ? 13.939 9.600 1.791 1.00 83.50 157 PRO A O 1
ATOM 1276 N N . SER A 1 158 ? 14.159 8.684 -0.247 1.00 82.19 158 SER A N 1
ATOM 1277 C CA . SER A 1 158 ? 13.992 9.916 -1.008 1.00 82.19 158 SER A CA 1
ATOM 1278 C C . SER A 1 158 ? 12.537 10.388 -1.131 1.00 82.19 158 SER A C 1
ATOM 1280 O O . SER A 1 158 ? 12.336 11.534 -1.528 1.00 82.19 158 SER A O 1
ATOM 1282 N N . VAL A 1 159 ? 11.516 9.608 -0.733 1.00 85.50 159 VAL A N 1
ATOM 1283 C CA . VAL A 1 159 ? 10.087 9.927 -0.975 1.00 85.50 159 VAL A CA 1
ATOM 1284 C C . VAL A 1 159 ? 9.673 11.300 -0.446 1.00 85.50 159 VAL A C 1
ATOM 1286 O O . VAL A 1 159 ? 8.865 11.986 -1.056 1.00 85.50 159 VAL A O 1
ATOM 1289 N N . MET A 1 160 ? 10.265 11.766 0.656 1.00 83.88 160 MET A N 1
ATOM 1290 C CA . MET A 1 160 ? 9.951 13.085 1.219 1.00 83.88 160 MET A CA 1
ATOM 1291 C C . MET A 1 160 ? 10.374 14.237 0.300 1.00 83.88 160 MET A C 1
ATOM 1293 O O . MET A 1 160 ? 9.752 15.300 0.326 1.00 83.88 160 MET A O 1
ATOM 1297 N N . LYS A 1 161 ? 11.419 14.031 -0.508 1.00 85.75 161 LYS A N 1
ATOM 1298 C CA . LYS A 1 161 ? 12.014 15.021 -1.421 1.00 85.75 161 LYS A CA 1
ATOM 1299 C C . LYS A 1 161 ? 11.681 14.740 -2.892 1.00 85.75 161 LYS A C 1
ATOM 1301 O O . LYS A 1 161 ? 11.747 15.652 -3.707 1.00 85.75 161 LYS A O 1
ATOM 1306 N N . ASN A 1 162 ? 11.309 13.506 -3.218 1.00 85.00 162 ASN A N 1
ATOM 1307 C CA . ASN A 1 162 ? 11.036 13.032 -4.565 1.00 85.00 162 ASN A CA 1
ATOM 1308 C C . ASN A 1 162 ? 9.552 13.210 -4.910 1.00 85.00 162 ASN A C 1
ATOM 1310 O O . ASN A 1 162 ? 8.697 12.411 -4.526 1.00 85.00 162 ASN A O 1
ATOM 1314 N N . GLU A 1 163 ? 9.237 14.280 -5.638 1.00 85.75 163 GLU A N 1
ATOM 1315 C CA . GLU A 1 163 ? 7.861 14.598 -6.021 1.00 85.75 163 GLU A CA 1
ATOM 1316 C C . GLU A 1 163 ? 7.224 13.516 -6.904 1.00 85.75 163 GLU A C 1
ATOM 1318 O O . GLU A 1 163 ? 6.048 13.204 -6.719 1.00 85.75 163 GLU A O 1
ATOM 1323 N N . ASN A 1 164 ? 8.002 12.888 -7.791 1.00 83.62 164 ASN A N 1
ATOM 1324 C CA . ASN A 1 164 ? 7.517 11.796 -8.632 1.00 83.62 164 ASN A CA 1
ATOM 1325 C C . ASN A 1 164 ? 7.054 10.620 -7.770 1.00 83.62 164 ASN A C 1
ATOM 1327 O O . ASN A 1 164 ? 5.916 10.177 -7.915 1.00 83.62 164 ASN A O 1
ATOM 1331 N N . ALA A 1 165 ? 7.880 10.190 -6.812 1.00 85.69 165 ALA A N 1
ATOM 1332 C CA . ALA A 1 165 ? 7.534 9.119 -5.881 1.00 85.69 165 ALA A CA 1
ATOM 1333 C C . ALA A 1 165 ? 6.277 9.454 -5.057 1.00 85.69 165 ALA A C 1
ATOM 1335 O O . ALA A 1 165 ? 5.387 8.614 -4.924 1.00 85.69 165 ALA A O 1
ATOM 1336 N N . ARG A 1 166 ? 6.145 10.695 -4.559 1.00 89.38 166 ARG A N 1
ATOM 1337 C CA . ARG A 1 166 ? 4.935 11.130 -3.827 1.00 89.38 166 ARG A CA 1
ATOM 1338 C C . ARG A 1 166 ? 3.688 11.086 -4.698 1.00 89.38 166 ARG A C 1
ATOM 1340 O O . ARG A 1 166 ? 2.663 10.579 -4.257 1.00 89.38 166 ARG A O 1
ATOM 1347 N N . ASN A 1 167 ? 3.782 11.564 -5.938 1.00 89.50 167 ASN A N 1
ATOM 1348 C CA . ASN A 1 167 ? 2.663 11.592 -6.883 1.00 89.50 167 ASN A CA 1
ATOM 1349 C C . ASN A 1 167 ? 2.202 10.190 -7.303 1.00 89.50 167 ASN A C 1
ATOM 1351 O O . ASN A 1 167 ? 1.090 10.027 -7.812 1.00 89.50 167 ASN A O 1
ATOM 1355 N N . MET A 1 168 ? 3.027 9.165 -7.075 1.00 91.12 168 MET A N 1
ATOM 1356 C CA . MET A 1 168 ? 2.626 7.783 -7.298 1.00 91.12 168 MET A CA 1
ATOM 1357 C C . MET A 1 168 ? 1.706 7.239 -6.203 1.00 91.12 168 MET A C 1
ATOM 1359 O O . MET A 1 168 ? 0.961 6.288 -6.459 1.00 91.12 168 MET A O 1
ATOM 1363 N N . LEU A 1 169 ? 1.691 7.841 -5.014 1.00 92.62 169 LEU A N 1
ATOM 1364 C CA . LEU A 1 169 ? 0.883 7.387 -3.886 1.00 92.62 169 LEU A CA 1
ATOM 1365 C C . LEU A 1 169 ? -0.555 7.893 -3.994 1.00 92.62 169 LEU A C 1
ATOM 1367 O O . LEU A 1 169 ? -0.819 9.071 -4.224 1.00 92.62 169 LEU A O 1
ATOM 1371 N N . MET A 1 170 ? -1.513 6.998 -3.773 1.00 92.25 170 MET A N 1
ATOM 1372 C CA . MET A 1 170 ? -2.873 7.412 -3.452 1.00 92.25 170 MET A CA 1
ATOM 1373 C C . MET A 1 170 ? -2.896 7.857 -1.993 1.00 92.25 170 MET A C 1
ATOM 1375 O O . MET A 1 170 ? -2.494 7.100 -1.112 1.00 92.25 170 MET A O 1
ATOM 1379 N N . HIS A 1 171 ? -3.378 9.069 -1.729 1.00 90.12 171 HIS A N 1
ATOM 1380 C CA . HIS A 1 171 ? -3.487 9.565 -0.359 1.00 90.12 171 HIS A CA 1
ATOM 1381 C C . HIS A 1 171 ? -4.566 8.802 0.411 1.00 90.12 171 HIS A C 1
ATOM 1383 O O . HIS A 1 171 ? -5.582 8.392 -0.167 1.00 90.12 171 HIS A O 1
ATOM 1389 N N . ILE A 1 172 ? -4.344 8.622 1.714 1.00 86.12 172 ILE A N 1
ATOM 1390 C CA . ILE A 1 172 ? -5.357 8.096 2.632 1.00 86.12 172 ILE A CA 1
ATOM 1391 C C . ILE A 1 172 ? -6.438 9.165 2.820 1.00 86.12 172 ILE A C 1
ATOM 1393 O O . ILE A 1 172 ? -6.357 10.000 3.715 1.00 86.12 172 ILE A O 1
ATOM 1397 N N . ASP A 1 173 ? -7.474 9.109 1.985 1.00 77.12 173 ASP A N 1
ATOM 1398 C CA . ASP A 1 173 ? -8.702 9.878 2.194 1.00 77.12 173 ASP A CA 1
ATOM 1399 C C . ASP A 1 173 ? -9.891 8.940 2.322 1.00 77.12 173 ASP A C 1
ATOM 1401 O O . ASP A 1 173 ? -10.083 8.028 1.507 1.00 77.12 173 ASP A O 1
ATOM 1405 N N . PHE A 1 174 ? -10.712 9.228 3.321 1.00 67.50 174 PHE A N 1
ATOM 1406 C CA . PHE A 1 174 ? -11.940 8.515 3.610 1.00 67.50 174 PHE A CA 1
ATOM 1407 C C . PHE A 1 174 ? -13.094 9.114 2.814 1.00 67.50 174 PHE A C 1
ATOM 1409 O O . PHE A 1 174 ? -13.344 10.319 2.879 1.00 67.50 174 PHE A O 1
ATOM 1416 N N . GLU A 1 175 ? -13.853 8.283 2.097 1.00 62.22 175 GLU A N 1
ATOM 1417 C CA . GLU A 1 175 ? -15.152 8.742 1.609 1.00 62.22 175 GLU A CA 1
ATOM 1418 C C . GLU A 1 175 ? -16.046 9.106 2.805 1.00 62.22 175 GLU A C 1
ATOM 1420 O O . GLU A 1 175 ? -15.943 8.512 3.880 1.00 62.22 175 GLU A O 1
ATOM 1425 N N . LYS A 1 176 ? -16.966 10.067 2.636 1.00 53.03 176 LYS A N 1
ATOM 1426 C CA . LYS A 1 176 ? -17.873 10.517 3.715 1.00 53.03 176 LYS A CA 1
ATOM 1427 C C . LYS A 1 176 ? -18.644 9.353 4.376 1.00 53.03 176 LYS A C 1
ATOM 1429 O O . LYS A 1 176 ? -18.994 9.432 5.553 1.00 53.03 176 LYS A O 1
ATOM 1434 N N . GLY A 1 177 ? -18.870 8.262 3.635 1.00 47.06 177 GLY A N 1
ATOM 1435 C CA . GLY A 1 177 ? -19.491 7.021 4.113 1.00 47.06 177 GLY A CA 1
ATOM 1436 C C . GLY A 1 177 ? -18.558 6.051 4.852 1.00 47.06 177 GLY A C 1
ATOM 1437 O O . GLY A 1 177 ? -19.036 5.123 5.494 1.00 47.06 177 GLY A O 1
ATOM 1438 N N . PHE A 1 178 ? -17.237 6.223 4.794 1.00 51.72 178 PHE A N 1
ATOM 1439 C CA . PHE A 1 178 ? -16.291 5.367 5.511 1.00 51.72 178 PHE A CA 1
ATOM 1440 C C . PHE A 1 178 ? -16.278 5.697 7.008 1.00 51.72 178 PHE A C 1
ATOM 1442 O O . PHE A 1 178 ? -16.459 4.793 7.821 1.00 51.72 178 PHE A O 1
ATOM 1449 N N . LEU A 1 179 ? -16.192 6.987 7.360 1.00 53.56 179 LEU A N 1
ATOM 1450 C CA . LEU A 1 179 ? -16.246 7.462 8.751 1.00 53.56 179 LEU A CA 1
ATOM 1451 C C . LEU A 1 179 ? -17.613 7.207 9.407 1.00 53.56 179 LEU A C 1
ATOM 1453 O O . LEU A 1 179 ? -17.679 6.777 10.551 1.00 53.56 179 LEU A O 1
ATOM 1457 N N . SER A 1 180 ? -18.707 7.422 8.669 1.00 49.31 180 SER A N 1
ATOM 1458 C CA . SER A 1 180 ? -20.080 7.208 9.161 1.00 49.31 180 SER A CA 1
ATOM 1459 C C . SER A 1 180 ? -20.598 5.769 8.991 1.00 49.31 180 SER A C 1
ATOM 1461 O O . SER A 1 180 ? -21.642 5.425 9.540 1.00 49.31 180 SER A O 1
ATOM 1463 N N . GLY A 1 181 ? -19.890 4.924 8.231 1.00 56.94 181 GLY A N 1
ATOM 1464 C CA . GLY A 1 181 ? -20.335 3.591 7.820 1.00 56.94 181 GLY A CA 1
ATOM 1465 C C . GLY A 1 181 ? -19.367 2.482 8.219 1.00 56.94 181 GLY A C 1
ATOM 1466 O O . GLY A 1 181 ? -19.511 1.916 9.296 1.00 56.94 181 GLY A O 1
ATOM 1467 N N . ARG A 1 182 ? -18.421 2.109 7.343 1.00 50.50 182 ARG A N 1
ATOM 1468 C CA . ARG A 1 182 ? -17.540 0.937 7.562 1.00 50.50 182 ARG A CA 1
ATOM 1469 C C . ARG A 1 182 ? -16.699 1.051 8.834 1.00 50.50 182 ARG A C 1
ATOM 1471 O O . ARG A 1 182 ? -16.646 0.089 9.587 1.00 50.50 182 ARG A O 1
ATOM 1478 N N . LEU A 1 183 ? -16.109 2.215 9.092 1.00 53.03 183 LEU A N 1
ATOM 1479 C CA . LEU A 1 183 ? -15.287 2.447 10.278 1.00 53.03 183 LEU A CA 1
ATOM 1480 C C . LEU A 1 183 ? -16.178 2.605 11.531 1.00 53.03 183 LEU A C 1
ATOM 1482 O O . LEU A 1 183 ? -15.881 2.028 12.571 1.00 53.03 183 LEU A O 1
ATOM 1486 N N . GLY A 1 184 ? -17.353 3.238 11.399 1.00 46.47 184 GLY A N 1
ATOM 1487 C CA . GLY A 1 184 ? -18.373 3.305 12.457 1.00 46.47 184 GLY A CA 1
ATOM 1488 C C . GLY A 1 184 ? -18.972 1.950 12.870 1.00 46.47 184 GLY A C 1
ATOM 1489 O O . GLY A 1 184 ? -19.300 1.763 14.037 1.00 46.47 184 GLY A O 1
ATOM 1490 N N . ARG A 1 185 ? -19.081 0.977 11.951 1.00 49.84 185 ARG A N 1
ATOM 1491 C CA . ARG A 1 185 ? -19.483 -0.408 12.271 1.00 49.84 185 ARG A CA 1
ATOM 1492 C C . ARG A 1 185 ? -18.402 -1.201 12.995 1.00 49.84 185 ARG A C 1
ATOM 1494 O O . ARG A 1 185 ? -18.747 -2.185 13.620 1.00 49.84 185 ARG A O 1
ATOM 1501 N N . MET A 1 186 ? -17.136 -0.802 12.892 1.00 44.84 186 MET A N 1
ATOM 1502 C CA . MET A 1 186 ? -16.037 -1.448 13.616 1.00 44.84 186 MET A CA 1
ATOM 1503 C C . MET A 1 186 ? -15.864 -0.890 15.038 1.00 44.84 186 MET A C 1
ATOM 1505 O O . MET A 1 186 ? -15.052 -1.423 15.782 1.00 44.84 186 MET A O 1
ATOM 1509 N N . PHE A 1 187 ? -16.562 0.192 15.409 1.00 41.28 187 PHE A N 1
ATOM 1510 C CA . PHE A 1 187 ? -16.643 0.719 16.785 1.00 41.28 187 PHE A CA 1
ATOM 1511 C C . PHE A 1 187 ? -17.938 0.314 17.514 1.00 41.28 187 PHE A C 1
ATOM 1513 O O . PHE A 1 187 ? -18.204 0.812 18.607 1.00 41.28 187 PHE A O 1
ATOM 1520 N N . ARG A 1 188 ? -18.775 -0.516 16.886 1.00 38.16 188 ARG A N 1
ATOM 1521 C CA . ARG A 1 188 ? -19.945 -1.152 17.499 1.00 38.16 188 ARG A CA 1
ATOM 1522 C C . ARG A 1 188 ? -19.643 -2.619 17.717 1.00 38.16 188 ARG A C 1
ATOM 1524 O O . ARG A 1 188 ? -20.175 -3.145 18.712 1.00 38.16 188 ARG A O 1
#

Secondary structure (DSSP, 8-state):
---SS-HHHHHTTSS---HHHHHHHHHHHHHHHHHTT--S-----S-S-TTS-HHHHHHHHHHHHHHHHHHHHHHT--HHHHHHHHTTS---HHHHHHHH-HHHHHHHHHHTHHHHHHHHHHHHHHHHHHHHTT--TTTHHHHHHHHHHHHHTTT-GGGGT-HHHHHHSPP----HHIIIIIHHHTT-